Protein AF-A0A7C3R8S1-F1 (afdb_monomer)

Mean predicted aligned error: 3.37 Å

Sequence (195 aa):
MKIIVLAKHAPDPESEISVAGDGKSINQSGLVYDINDWDRYAVEEAIRIKEERGGEVVVVGVGTNCDDTLRKCLAMGADRAIKIPADTFDPYQTAEVIKEAIKNEQFDMIFAGFMSQDLNNALVGVLLAGMLDLPVATAVTELKLEDGKVVARRELEGGYLEEVELPTPCVLTIQSGINEPRYVSIMGIKRAKTK

InterPro domains:
  IPR000049 Electron transfer flavoprotein, beta-subunit, conserved site [PS01065] (152-173)
  IPR012255 Electron transfer flavoprotein, beta subunit [PTHR21294] (1-195)
  IPR014729 Rossmann-like alpha/beta/alpha sandwich fold [G3DSA:3.40.50.620] (1-195)
  IPR014730 Electron transfer flavoprotein, alpha/beta-subunit, N-terminal [PF01012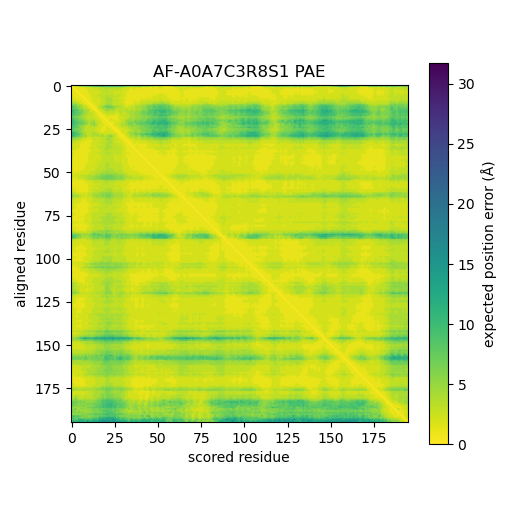] (28-193)
  IPR014730 Electron transfer flavoprotein, alpha/beta-subunit, N-terminal [SM00893] (23-195)
  IPR033948 Electron transfer flavoprotein, beta subunit, N-terminal [cd01714] (1-195)

Solvent-accessible surface area (backbone atoms only — not comparable to full-atom values): 10556 Å² total; per-residue (Å²): 95,28,36,37,29,44,42,47,59,31,68,40,88,87,42,88,83,45,73,27,96,82,75,78,48,69,44,68,81,85,60,48,72,35,58,23,69,25,19,40,40,26,48,38,50,48,42,52,50,29,73,76,70,45,62,46,33,37,37,36,25,67,27,80,79,24,62,65,34,49,41,48,46,33,12,61,59,38,69,47,74,46,81,39,79,45,92,71,89,48,48,65,63,48,21,52,55,50,52,65,73,45,68,85,59,83,56,42,34,36,32,17,23,35,42,39,92,86,73,67,69,52,42,39,52,58,49,33,18,62,76,68,75,34,54,71,48,58,34,27,40,45,78,46,84,52,96,66,31,38,42,34,31,22,62,46,80,96,79,41,74,48,79,47,77,42,55,58,51,29,27,39,16,22,26,77,74,53,63,79,60,75,80,69,44,75,67,26,51,60,56,29,74,80,106

Organism: Archaeoglobus fulgidus (NCBI:txid2234)

Nearest PDB structures (foldseek):
  1efp-assembly2_D  TM=9.608E-01  e=5.799E-21  Paracoccus denitrificans
  2a1t-assembly1_S  TM=9.469E-01  e=7.915E-21  Homo sapiens
  5ol2-assembly2_E  TM=9.059E-01  e=1.385E-20  Clostridioides difficile
  5ow0-assembly1_B  TM=9.272E-01  e=3.979E-18  Geobacter metallireducens GS-15
  7qh2-assembly1_E  TM=9.249E-01  e=3.970E-16  Acetobacterium woodii

Foldseek 3Di:
DEEEAEWEWDFDPPDDWDQDPVNPDIDPPPTDIETFPLSLVQLQVNQVCCVVPNDAYEYEYEALPCPVRQLQSQLLPHDYYHYHHDDDPDLLVVLVSVCVSCVPPDHFEYEYACAGPPNRPSPNQVNNCVVVVAAEDHQFQEWDDDVQKIFTWHADPPRDIDTDIGGTPHYYHYHPNSDDRDDRDPVSSVVSVVD

Structure (mmCIF, N/CA/C/O backbone):
data_AF-A0A7C3R8S1-F1
#
_entry.id   AF-A0A7C3R8S1-F1
#
loop_
_atom_site.group_PDB
_atom_site.id
_atom_site.type_symbol
_atom_site.label_atom_id
_atom_site.label_alt_id
_atom_site.label_comp_id
_atom_site.label_asym_id
_atom_site.label_entity_id
_atom_site.label_seq_id
_atom_site.pdbx_PDB_ins_code
_atom_site.Cartn_x
_atom_site.Cartn_y
_atom_site.Cartn_z
_atom_site.occupancy
_atom_site.B_iso_or_equiv
_atom_site.auth_seq_id
_atom_site.auth_comp_id
_atom_site.auth_asym_id
_atom_site.auth_atom_id
_atom_site.pdbx_PDB_model_num
ATOM 1 N N . MET A 1 1 ? -11.755 -5.705 11.898 1.00 93.31 1 MET A N 1
ATOM 2 C CA . MET A 1 1 ? -11.198 -4.641 11.052 1.00 93.31 1 MET A CA 1
ATOM 3 C C . MET A 1 1 ? -10.585 -5.267 9.812 1.00 93.31 1 MET A C 1
ATOM 5 O O . MET A 1 1 ? -9.886 -6.263 9.960 1.00 93.31 1 MET A O 1
ATOM 9 N N . LYS A 1 2 ? -10.853 -4.751 8.615 1.00 98.06 2 LYS A N 1
ATOM 10 C CA . LYS A 1 2 ? -10.184 -5.165 7.379 1.00 98.06 2 LYS A CA 1
ATOM 11 C C . LYS A 1 2 ? -9.417 -3.990 6.784 1.00 98.06 2 LYS A C 1
ATOM 13 O O . LYS A 1 2 ? -9.998 -2.933 6.539 1.00 98.06 2 LYS A O 1
ATOM 18 N N . ILE A 1 3 ? -8.131 -4.213 6.532 1.00 98.75 3 ILE A N 1
ATOM 19 C CA . ILE A 1 3 ? -7.223 -3.238 5.929 1.00 98.75 3 ILE A CA 1
ATOM 20 C C . ILE A 1 3 ? -6.801 -3.763 4.565 1.00 98.75 3 ILE A C 1
ATOM 22 O O . ILE A 1 3 ? -6.224 -4.847 4.458 1.00 98.75 3 ILE A O 1
ATOM 26 N N . ILE A 1 4 ? -7.095 -2.994 3.524 1.00 98.88 4 ILE A N 1
ATOM 27 C CA . ILE A 1 4 ? -6.562 -3.239 2.187 1.00 98.88 4 ILE A CA 1
ATOM 28 C C . ILE A 1 4 ? -5.241 -2.486 2.073 1.00 98.88 4 ILE A C 1
ATOM 30 O O . ILE A 1 4 ? -5.184 -1.312 2.413 1.00 98.88 4 ILE A O 1
ATOM 34 N N . VAL A 1 5 ? -4.187 -3.131 1.586 1.00 98.88 5 VAL A N 1
ATOM 35 C CA . VAL A 1 5 ? -2.882 -2.493 1.382 1.00 98.88 5 VAL A CA 1
ATOM 36 C C . VAL A 1 5 ? -2.481 -2.609 -0.079 1.00 98.88 5 VAL A C 1
ATOM 38 O O . VAL A 1 5 ? -2.425 -3.711 -0.620 1.00 98.88 5 VAL A O 1
ATOM 41 N N . LEU A 1 6 ? -2.194 -1.484 -0.723 1.00 98.75 6 LEU A N 1
ATOM 42 C CA . LEU A 1 6 ? -1.681 -1.451 -2.087 1.00 98.75 6 LEU A CA 1
ATOM 43 C C . LEU A 1 6 ? -0.171 -1.706 -2.053 1.00 98.75 6 LEU A C 1
ATOM 45 O O . LEU A 1 6 ? 0.548 -1.033 -1.318 1.00 98.75 6 LEU A O 1
ATOM 49 N N . ALA A 1 7 ? 0.299 -2.683 -2.827 1.00 98.25 7 ALA A N 1
ATOM 50 C CA . ALA A 1 7 ? 1.707 -3.061 -2.887 1.00 98.25 7 ALA A CA 1
ATOM 51 C C . ALA A 1 7 ? 2.180 -3.161 -4.339 1.00 98.25 7 ALA A C 1
ATOM 53 O O . ALA A 1 7 ? 1.765 -4.047 -5.095 1.00 98.25 7 ALA A O 1
ATOM 54 N N . LYS A 1 8 ? 3.075 -2.254 -4.728 1.00 97.69 8 LYS A N 1
ATOM 55 C CA . LYS A 1 8 ? 3.661 -2.191 -6.061 1.00 97.69 8 LYS A CA 1
ATOM 56 C C . LYS A 1 8 ? 4.939 -3.023 -6.147 1.00 97.69 8 LYS A C 1
ATOM 58 O O . LYS A 1 8 ? 5.778 -3.017 -5.248 1.00 97.69 8 LYS A O 1
ATOM 63 N N . HIS A 1 9 ? 5.082 -3.719 -7.271 1.00 96.12 9 HIS A N 1
ATOM 64 C CA . HIS A 1 9 ? 6.321 -4.363 -7.691 1.00 96.12 9 HIS A CA 1
ATOM 65 C C . HIS A 1 9 ? 7.170 -3.339 -8.449 1.00 96.12 9 HIS A C 1
ATOM 67 O O . HIS A 1 9 ? 6.795 -2.937 -9.551 1.00 96.12 9 HIS A O 1
ATOM 73 N N . ALA A 1 10 ? 8.262 -2.877 -7.845 1.00 94.12 10 ALA A N 1
ATOM 74 C CA . ALA A 1 10 ? 9.097 -1.808 -8.389 1.00 94.12 10 ALA A CA 1
ATOM 75 C C . ALA A 1 10 ? 10.582 -2.216 -8.393 1.00 94.12 10 ALA A C 1
ATOM 77 O O . ALA A 1 10 ? 10.976 -3.039 -7.562 1.00 94.12 10 ALA A O 1
ATOM 78 N N . PRO A 1 11 ? 11.404 -1.669 -9.311 1.00 92.69 11 PRO A N 1
ATOM 79 C CA . PRO A 1 11 ? 12.847 -1.883 -9.292 1.00 92.69 11 PRO A CA 1
ATOM 80 C C . PRO A 1 11 ? 13.429 -1.417 -7.963 1.00 92.69 11 PRO A C 1
ATOM 82 O O .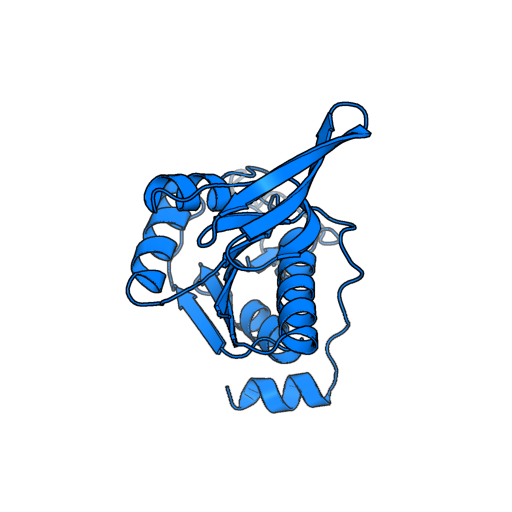 PRO A 1 11 ? 13.060 -0.344 -7.489 1.00 92.69 11 PRO A O 1
ATOM 85 N N . ASP A 1 12 ? 14.317 -2.211 -7.383 1.00 90.38 12 ASP A N 1
ATOM 86 C CA . ASP A 1 12 ? 15.057 -1.869 -6.174 1.00 90.38 12 ASP A CA 1
ATOM 87 C C . ASP A 1 12 ? 15.872 -0.581 -6.411 1.00 90.38 12 ASP A C 1
ATOM 89 O O . ASP A 1 12 ? 16.512 -0.473 -7.465 1.00 90.38 12 ASP A O 1
ATOM 93 N N . PRO A 1 13 ? 15.852 0.396 -5.485 1.00 84.88 13 PRO A N 1
ATOM 94 C CA . PRO A 1 13 ? 16.555 1.666 -5.657 1.00 84.88 13 PRO A CA 1
ATOM 95 C C . PRO A 1 13 ? 18.083 1.515 -5.743 1.00 84.88 13 PRO A C 1
ATOM 97 O O . PRO A 1 13 ? 18.745 2.416 -6.255 1.00 84.88 13 PRO A O 1
ATOM 100 N N . GLU A 1 14 ? 18.652 0.391 -5.295 1.00 86.38 14 GLU A N 1
ATOM 101 C CA . GLU A 1 14 ? 20.073 0.065 -5.463 1.00 86.38 14 GLU A CA 1
ATOM 102 C C . GLU A 1 14 ? 20.401 -0.499 -6.859 1.00 86.38 14 GLU A C 1
ATOM 104 O O . GLU A 1 14 ? 21.574 -0.670 -7.202 1.00 86.38 14 GLU A O 1
ATOM 109 N N . SER A 1 15 ? 19.392 -0.783 -7.692 1.00 87.88 15 SER A N 1
ATOM 110 C CA . SER A 1 15 ? 19.605 -1.275 -9.056 1.00 87.88 15 SER A CA 1
ATOM 111 C C . SER A 1 15 ? 20.216 -0.199 -9.957 1.00 87.88 15 SER A C 1
ATOM 113 O O . SER A 1 15 ? 19.780 0.951 -9.983 1.00 87.88 15 SER A O 1
ATOM 115 N N . GLU A 1 16 ? 21.184 -0.591 -10.788 1.00 87.50 16 GLU A N 1
ATOM 116 C CA . GLU A 1 16 ? 21.771 0.305 -11.785 1.00 87.50 16 GLU A CA 1
ATOM 117 C C . GLU A 1 16 ? 20.814 0.492 -12.975 1.00 87.50 16 GLU A C 1
ATOM 119 O O . GLU A 1 16 ? 20.709 -0.348 -13.873 1.00 87.50 16 GLU A O 1
ATOM 124 N N . ILE A 1 17 ? 20.085 1.610 -12.977 1.00 88.38 17 ILE A N 1
ATOM 125 C CA . ILE A 1 17 ? 19.133 1.948 -14.039 1.00 88.38 17 ILE A CA 1
ATOM 126 C C . ILE A 1 17 ? 19.885 2.537 -15.237 1.00 88.38 17 ILE A C 1
ATOM 128 O O . ILE A 1 17 ? 20.575 3.550 -15.130 1.00 88.38 17 ILE A O 1
ATOM 132 N N . SER A 1 18 ? 19.692 1.937 -16.412 1.00 91.25 18 SER A N 1
ATOM 133 C CA . SER A 1 18 ? 20.212 2.447 -17.685 1.00 91.25 18 SER A CA 1
ATOM 134 C C . SER A 1 18 ? 19.117 2.528 -18.746 1.00 91.25 18 SER A C 1
ATOM 136 O O . SER A 1 18 ? 18.135 1.784 -18.716 1.00 91.25 18 SER A O 1
ATOM 138 N N . VAL A 1 19 ? 19.277 3.449 -19.698 1.00 93.31 19 VAL A N 1
ATOM 139 C CA . VAL A 1 19 ? 18.381 3.559 -20.855 1.00 93.31 19 VAL A CA 1
ATOM 140 C C . VAL A 1 19 ? 18.707 2.432 -21.834 1.00 93.31 19 VAL A C 1
ATOM 142 O O . VAL A 1 19 ? 19.873 2.170 -22.132 1.00 93.31 19 VAL A O 1
ATOM 145 N N . ALA A 1 20 ? 17.680 1.753 -22.331 1.00 94.19 20 ALA A N 1
ATOM 146 C CA . ALA A 1 20 ? 17.818 0.712 -23.333 1.00 94.19 20 ALA A CA 1
ATOM 147 C C . ALA A 1 20 ? 18.310 1.279 -24.677 1.00 94.19 20 ALA A C 1
ATOM 149 O O . ALA A 1 20 ? 18.263 2.481 -24.943 1.00 94.19 20 ALA A O 1
ATOM 150 N N . GLY A 1 21 ? 18.747 0.392 -25.5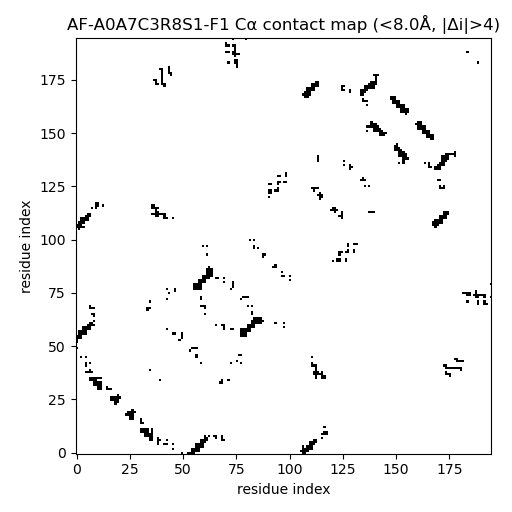75 1.00 94.50 21 GLY A N 1
ATOM 151 C CA . GLY A 1 21 ? 19.273 0.786 -26.889 1.00 94.50 21 GLY A CA 1
ATOM 152 C C . GLY A 1 21 ? 18.265 1.493 -27.807 1.00 94.50 21 GLY A C 1
ATOM 153 O O . GLY A 1 21 ? 18.671 2.101 -28.793 1.00 94.50 21 GLY A O 1
ATOM 154 N N . ASP A 1 22 ? 16.968 1.441 -27.491 1.00 95.06 22 ASP A N 1
ATOM 155 C CA . ASP A 1 22 ? 15.917 2.173 -28.208 1.00 95.06 22 ASP A CA 1
ATOM 156 C C . ASP A 1 22 ? 15.833 3.665 -27.824 1.00 95.06 22 ASP A C 1
ATOM 158 O O . ASP A 1 22 ? 15.100 4.421 -28.468 1.00 95.06 22 ASP A O 1
ATOM 162 N N . GLY A 1 23 ? 16.566 4.089 -26.785 1.00 94.25 23 GLY A N 1
ATOM 163 C CA . GLY A 1 23 ? 16.567 5.456 -26.264 1.00 94.25 23 GLY A CA 1
ATOM 164 C C . GLY A 1 23 ? 15.253 5.889 -25.605 1.00 94.25 23 GLY A C 1
ATOM 165 O O . GLY A 1 23 ? 15.054 7.085 -25.398 1.00 94.25 23 GLY A O 1
ATOM 166 N N . LYS A 1 24 ? 14.334 4.956 -25.327 1.00 92.62 24 LYS A N 1
ATOM 167 C CA . LYS A 1 24 ? 12.972 5.237 -24.839 1.00 92.62 24 LYS A CA 1
ATOM 168 C C . LYS A 1 24 ? 12.575 4.403 -23.629 1.00 92.62 24 LYS A C 1
ATOM 170 O O . LYS A 1 24 ? 11.772 4.873 -22.830 1.00 92.62 24 LYS A O 1
ATOM 175 N N . SER A 1 25 ? 13.086 3.182 -23.511 1.00 90.00 25 SER A N 1
ATOM 176 C CA . SER A 1 25 ? 12.762 2.269 -22.416 1.00 90.00 25 SER A CA 1
ATOM 177 C C . SER A 1 25 ? 13.922 2.125 -21.432 1.00 90.00 25 SER A C 1
ATOM 179 O O . SER A 1 25 ? 15.060 2.503 -21.714 1.00 90.00 25 SER A O 1
ATOM 181 N N . ILE A 1 26 ? 13.628 1.598 -20.244 1.00 90.00 26 ILE A N 1
ATOM 182 C CA . ILE A 1 26 ? 14.652 1.199 -19.277 1.00 90.00 26 ILE A CA 1
ATOM 183 C C . ILE A 1 26 ? 15.172 -0.181 -19.670 1.00 90.00 26 ILE A C 1
ATOM 185 O O . ILE A 1 26 ? 14.391 -1.078 -19.998 1.00 90.00 26 ILE A O 1
ATOM 189 N N . ASN A 1 27 ? 16.487 -0.368 -19.598 1.00 90.94 27 ASN A N 1
ATOM 190 C CA . ASN A 1 27 ? 17.093 -1.681 -19.720 1.00 90.94 27 ASN A CA 1
ATOM 191 C C . ASN A 1 27 ? 16.672 -2.562 -18.534 1.00 90.94 27 ASN A C 1
ATOM 193 O O . ASN A 1 27 ? 17.118 -2.372 -17.409 1.00 90.94 27 ASN A O 1
ATOM 197 N N . GLN A 1 28 ? 15.810 -3.536 -18.813 1.00 88.50 28 GLN A N 1
ATOM 198 C CA . GLN A 1 28 ? 15.262 -4.460 -17.818 1.00 88.50 28 GLN A CA 1
ATOM 199 C C . GLN A 1 28 ? 16.277 -5.528 -17.370 1.00 88.50 28 GLN A C 1
ATOM 201 O O . GLN A 1 28 ? 16.051 -6.233 -16.387 1.00 88.50 28 GLN A O 1
ATOM 206 N N . SER A 1 29 ? 17.382 -5.704 -18.103 1.00 87.88 29 SER A N 1
ATOM 207 C CA . SER A 1 29 ? 18.348 -6.769 -17.836 1.00 87.88 29 SER A CA 1
ATOM 208 C C . SER A 1 29 ? 19.099 -6.520 -16.531 1.00 87.88 29 SER A C 1
ATOM 210 O O . SER A 1 29 ? 19.871 -5.573 -16.430 1.00 87.88 29 SER A O 1
ATOM 212 N N . GLY A 1 30 ? 18.938 -7.429 -15.569 1.00 83.56 30 GLY A N 1
ATOM 213 C CA . GLY A 1 30 ? 19.646 -7.380 -14.288 1.00 83.56 30 GLY A CA 1
ATOM 214 C C . GLY A 1 30 ? 18.989 -6.496 -13.228 1.00 83.56 30 GLY A C 1
ATOM 215 O O . GLY A 1 30 ? 19.517 -6.428 -12.123 1.00 83.56 30 GLY A O 1
ATOM 216 N N . LEU A 1 31 ? 17.842 -5.872 -13.523 1.00 90.38 31 LEU A N 1
ATOM 217 C CA . LEU A 1 31 ? 17.072 -5.162 -12.506 1.00 90.38 31 LEU A CA 1
ATOM 218 C C . LEU A 1 31 ? 16.519 -6.151 -11.480 1.00 90.38 31 LEU A C 1
ATOM 220 O O . LEU A 1 31 ? 15.885 -7.152 -11.827 1.00 90.38 31 LEU A O 1
ATOM 224 N N . VAL A 1 32 ? 16.753 -5.848 -10.208 1.00 91.69 32 VAL A N 1
ATOM 225 C CA . VAL A 1 32 ? 16.129 -6.547 -9.088 1.00 91.69 32 VAL A CA 1
ATOM 226 C C . VAL A 1 32 ? 14.845 -5.809 -8.754 1.00 91.69 32 VAL A C 1
ATOM 228 O O . VAL A 1 32 ? 14.817 -4.584 -8.758 1.00 91.69 32 VAL A O 1
ATOM 231 N N . TYR A 1 33 ? 13.775 -6.548 -8.480 1.00 93.12 33 TYR A N 1
ATOM 232 C CA . TYR A 1 33 ? 12.491 -5.970 -8.106 1.00 93.12 33 TYR A CA 1
ATOM 233 C C . TYR A 1 33 ? 12.103 -6.381 -6.691 1.00 93.12 33 TYR A C 1
ATOM 235 O O . TYR A 1 33 ? 12.313 -7.525 -6.270 1.00 93.12 33 TYR A O 1
ATOM 243 N N . ASP A 1 34 ? 11.472 -5.457 -5.976 1.00 94.38 34 ASP A N 1
ATOM 244 C CA . ASP A 1 34 ? 10.937 -5.699 -4.645 1.00 94.38 34 ASP A CA 1
ATOM 245 C C . ASP A 1 34 ? 9.595 -4.977 -4.428 1.00 94.38 34 ASP A C 1
ATOM 247 O O . ASP A 1 34 ? 9.035 -4.344 -5.328 1.00 94.38 34 ASP A O 1
ATOM 251 N N . ILE A 1 35 ? 9.031 -5.137 -3.232 1.00 96.50 35 ILE A N 1
ATOM 252 C CA . ILE A 1 35 ? 7.990 -4.257 -2.711 1.00 96.50 35 ILE A CA 1
ATOM 253 C C . ILE A 1 35 ? 8.557 -2.836 -2.714 1.00 96.50 35 ILE A C 1
ATOM 255 O O . ILE A 1 35 ? 9.612 -2.609 -2.121 1.00 96.50 35 ILE A O 1
ATOM 259 N N . ASN A 1 36 ? 7.839 -1.908 -3.346 1.00 96.88 36 ASN A N 1
ATOM 260 C CA . ASN A 1 36 ? 8.113 -0.477 -3.250 1.00 96.88 36 ASN A CA 1
ATOM 261 C C . ASN A 1 36 ? 8.326 -0.046 -1.787 1.00 96.88 36 ASN A C 1
ATOM 263 O O . ASN A 1 36 ? 7.570 -0.460 -0.904 1.00 96.88 36 ASN A O 1
ATOM 267 N N . ASP A 1 37 ? 9.317 0.808 -1.537 1.00 95.25 37 ASP A N 1
ATOM 268 C CA . ASP A 1 37 ? 9.772 1.105 -0.176 1.00 95.25 37 ASP A CA 1
ATOM 269 C C . ASP A 1 37 ? 8.662 1.656 0.723 1.00 95.25 37 ASP A C 1
ATOM 271 O O . ASP A 1 37 ? 8.429 1.112 1.803 1.00 95.25 37 ASP A O 1
ATOM 275 N N . TRP A 1 38 ? 7.896 2.651 0.266 1.00 98.00 38 TRP A N 1
ATOM 276 C CA . TRP A 1 38 ? 6.760 3.187 1.030 1.00 98.00 38 TRP A CA 1
ATOM 277 C C . TRP A 1 38 ? 5.660 2.150 1.278 1.00 98.00 38 TRP A C 1
ATOM 279 O O . TRP A 1 38 ? 5.074 2.109 2.362 1.00 98.00 38 TRP A O 1
ATOM 289 N N . ASP A 1 39 ? 5.399 1.276 0.305 1.00 98.44 39 ASP A N 1
ATOM 290 C CA . ASP A 1 39 ? 4.388 0.226 0.452 1.00 98.44 39 ASP A CA 1
ATOM 291 C C . ASP A 1 39 ? 4.818 -0.800 1.509 1.00 98.44 39 ASP A C 1
ATOM 293 O O . ASP A 1 39 ? 3.976 -1.370 2.200 1.00 98.44 39 ASP A O 1
ATOM 297 N N . ARG A 1 40 ? 6.127 -1.007 1.704 1.00 97.31 40 ARG A N 1
ATOM 298 C CA . ARG A 1 40 ? 6.656 -1.881 2.759 1.00 97.31 40 ARG A CA 1
ATOM 299 C C . ARG A 1 40 ? 6.288 -1.372 4.158 1.00 97.31 40 ARG A C 1
ATOM 301 O O . ARG A 1 40 ? 5.878 -2.178 4.995 1.00 97.31 40 ARG A O 1
ATOM 308 N N . TYR A 1 41 ? 6.372 -0.059 4.391 1.00 98.50 41 TYR A N 1
ATOM 309 C CA . TYR A 1 41 ? 5.908 0.573 5.636 1.00 98.50 41 TYR A CA 1
ATOM 310 C C . TYR A 1 41 ? 4.394 0.430 5.805 1.00 98.50 41 TYR A C 1
ATOM 312 O O . TYR A 1 41 ? 3.930 0.108 6.900 1.00 98.50 41 TYR A O 1
ATOM 320 N N . ALA A 1 42 ? 3.625 0.597 4.724 1.00 98.75 42 ALA A N 1
ATOM 321 C CA . ALA A 1 42 ? 2.175 0.416 4.740 1.00 98.75 42 ALA A CA 1
ATOM 322 C C . ALA A 1 42 ? 1.763 -1.022 5.100 1.00 98.75 42 ALA A C 1
ATOM 324 O O . ALA A 1 42 ? 0.860 -1.230 5.913 1.00 98.75 42 ALA A O 1
ATOM 325 N N . VAL A 1 43 ? 2.442 -2.021 4.527 1.00 98.69 43 VAL A N 1
ATOM 326 C CA . VAL A 1 43 ? 2.210 -3.441 4.826 1.00 98.69 43 VAL A CA 1
ATOM 327 C C . VAL A 1 43 ? 2.544 -3.749 6.282 1.00 98.69 43 VAL A C 1
ATOM 329 O O . VAL A 1 43 ? 1.735 -4.386 6.956 1.00 98.69 43 VAL A O 1
ATOM 332 N N . GLU A 1 44 ? 3.698 -3.294 6.781 1.00 98.56 44 GLU A N 1
ATOM 333 C CA . GLU A 1 44 ? 4.069 -3.478 8.189 1.00 98.56 44 GLU A CA 1
ATOM 334 C C . GLU A 1 44 ? 3.018 -2.874 9.118 1.00 98.56 44 GLU A C 1
ATOM 336 O O . GLU A 1 44 ? 2.572 -3.530 10.056 1.00 98.56 44 GLU A O 1
ATOM 341 N N . GLU A 1 45 ? 2.582 -1.650 8.841 1.00 98.69 45 GLU A N 1
ATOM 342 C CA . GLU A 1 45 ? 1.670 -0.937 9.723 1.00 98.69 45 GLU A CA 1
ATOM 343 C C . GLU A 1 45 ? 0.307 -1.620 9.813 1.00 98.69 45 GLU A C 1
ATOM 345 O O . GLU A 1 45 ? -0.227 -1.830 10.902 1.00 98.69 45 GLU A O 1
ATOM 350 N N . ALA A 1 46 ? -0.219 -2.070 8.673 1.00 98.75 46 ALA A N 1
ATOM 351 C CA . ALA A 1 46 ? -1.441 -2.860 8.635 1.00 98.75 46 ALA A CA 1
ATOM 352 C C . ALA A 1 46 ? -1.303 -4.170 9.433 1.00 98.75 46 ALA A C 1
ATOM 354 O O . ALA A 1 46 ? -2.231 -4.572 10.140 1.00 98.75 46 ALA A O 1
ATOM 355 N N . ILE A 1 47 ? -0.143 -4.834 9.355 1.00 98.50 47 ILE A N 1
ATOM 356 C CA . ILE A 1 47 ? 0.134 -6.059 10.118 1.00 98.50 47 ILE A CA 1
ATOM 357 C C . ILE A 1 47 ? 0.207 -5.763 11.619 1.00 98.50 47 ILE A C 1
ATOM 359 O O . ILE A 1 47 ? -0.399 -6.505 12.389 1.00 98.50 47 ILE A O 1
ATOM 363 N N . ARG A 1 48 ? 0.878 -4.686 12.043 1.00 98.19 48 ARG A N 1
ATOM 364 C CA . ARG A 1 48 ? 0.960 -4.280 13.458 1.00 98.19 48 ARG A CA 1
ATOM 365 C C . ARG A 1 48 ? -0.418 -3.986 14.036 1.00 98.19 48 ARG A C 1
ATOM 367 O O . ARG A 1 48 ? -0.756 -4.508 15.096 1.00 98.19 48 ARG A O 1
ATOM 374 N N . ILE A 1 49 ? -1.249 -3.241 13.304 1.00 97.81 49 ILE A N 1
ATOM 375 C CA . ILE A 1 49 ? -2.642 -2.982 13.691 1.00 97.81 49 ILE A CA 1
ATOM 376 C C . ILE A 1 49 ? -3.406 -4.297 13.854 1.00 97.81 49 ILE A C 1
ATOM 378 O O . ILE A 1 49 ? -4.110 -4.487 14.847 1.00 97.81 49 ILE A O 1
ATOM 382 N N . LYS A 1 50 ? -3.261 -5.222 12.900 1.00 97.81 50 LYS A N 1
ATOM 383 C CA . LYS A 1 50 ? -3.899 -6.538 12.982 1.00 97.81 50 LYS A CA 1
ATOM 384 C C . LYS A 1 50 ? -3.410 -7.341 14.188 1.00 97.81 50 LYS A C 1
ATOM 386 O O . LYS A 1 50 ? -4.206 -8.023 14.823 1.00 97.81 50 LYS A O 1
ATOM 391 N N . GLU A 1 51 ? -2.121 -7.304 14.501 1.00 97.19 51 GLU A N 1
ATOM 392 C CA . GLU A 1 51 ? -1.557 -8.004 15.660 1.00 97.19 51 GLU A CA 1
ATOM 393 C C . GLU A 1 51 ? -2.078 -7.429 16.983 1.00 97.19 51 GLU A C 1
ATOM 395 O O . GLU A 1 51 ? -2.358 -8.190 17.907 1.00 97.19 51 GLU A O 1
ATOM 400 N N . GLU A 1 52 ? -2.270 -6.111 17.060 1.00 96.94 52 GLU A N 1
ATOM 401 C CA . GLU A 1 52 ? -2.793 -5.432 18.248 1.00 96.94 52 GLU A CA 1
ATOM 402 C C . GLU A 1 52 ? -4.311 -5.606 18.412 1.00 96.94 52 GLU A C 1
ATOM 404 O O . GLU A 1 52 ? -4.800 -5.829 19.520 1.00 96.94 52 GLU A O 1
ATOM 409 N N . ARG A 1 53 ? -5.076 -5.497 17.319 1.00 95.62 53 ARG A N 1
ATOM 410 C CA . ARG A 1 53 ? -6.545 -5.346 17.360 1.00 95.62 53 ARG A CA 1
ATOM 411 C C . ARG A 1 53 ? -7.321 -6.463 16.668 1.00 95.62 53 ARG A C 1
ATOM 413 O O . ARG A 1 53 ? -8.553 -6.456 16.669 1.00 95.62 53 ARG A O 1
ATOM 420 N N . GLY A 1 54 ? -6.623 -7.434 16.090 1.00 95.88 54 GLY A N 1
ATOM 421 C CA . GLY A 1 54 ? -7.207 -8.456 15.229 1.00 95.88 54 GLY A CA 1
ATOM 422 C C . GLY A 1 54 ? -7.663 -7.896 13.879 1.00 95.88 54 GLY A C 1
ATOM 423 O O . GLY A 1 54 ? -7.514 -6.714 13.574 1.00 95.88 54 GLY A O 1
ATOM 424 N N . GLY A 1 55 ? -8.259 -8.760 13.058 1.00 96.94 55 GLY A N 1
ATOM 425 C CA . GLY A 1 55 ? -8.755 -8.388 11.735 1.00 96.94 55 GLY A CA 1
ATOM 426 C C . GLY A 1 55 ? -8.099 -9.149 10.590 1.00 96.94 55 GLY A C 1
ATOM 427 O O . GLY A 1 55 ? -7.544 -10.227 10.789 1.00 96.94 55 GLY A O 1
ATOM 428 N N . GLU A 1 56 ? -8.197 -8.579 9.392 1.00 98.50 56 GLU A N 1
ATOM 429 C CA . GLU A 1 56 ? -7.667 -9.137 8.146 1.00 98.50 56 GLU A CA 1
ATOM 430 C C . GLU A 1 56 ? -6.882 -8.061 7.386 1.00 98.50 56 GLU A C 1
ATOM 432 O O . GLU A 1 56 ? -7.368 -6.946 7.193 1.00 98.50 56 GLU A O 1
ATOM 437 N N . VAL A 1 57 ? -5.683 -8.411 6.923 1.00 98.81 57 VAL A N 1
ATOM 438 C CA . VAL A 1 57 ? -4.885 -7.598 5.999 1.00 98.81 57 VAL A CA 1
ATOM 439 C C . VAL A 1 57 ? -4.923 -8.234 4.613 1.00 98.81 57 VAL A C 1
ATOM 441 O O . VAL A 1 57 ? -4.444 -9.356 4.423 1.00 98.81 57 VAL A O 1
ATOM 444 N N . VAL A 1 58 ? -5.463 -7.505 3.638 1.00 98.81 58 VAL A N 1
ATOM 445 C CA . VAL A 1 58 ? -5.549 -7.930 2.237 1.00 98.81 58 VAL A CA 1
ATOM 446 C C . VAL A 1 58 ? -4.608 -7.078 1.399 1.00 98.81 58 VAL A C 1
ATOM 448 O O . VAL A 1 58 ? -4.786 -5.870 1.304 1.00 98.81 58 VAL A O 1
ATOM 451 N N . VAL A 1 59 ? -3.614 -7.695 0.770 1.00 98.81 59 VAL A N 1
ATOM 452 C CA . VAL A 1 59 ? -2.651 -6.983 -0.083 1.00 98.81 59 VAL A CA 1
ATOM 453 C C . VAL A 1 59 ? -3.081 -7.035 -1.543 1.00 98.81 59 VAL A C 1
ATOM 455 O O . VAL A 1 59 ? -3.462 -8.091 -2.041 1.00 98.81 59 VAL A O 1
ATOM 458 N N . VAL A 1 60 ? -3.029 -5.906 -2.241 1.00 98.81 60 VAL A N 1
ATOM 459 C CA . VAL A 1 60 ? -3.463 -5.767 -3.635 1.00 98.81 60 VAL A CA 1
ATOM 460 C C . VAL A 1 60 ? -2.280 -5.324 -4.480 1.00 98.81 60 VAL A C 1
ATOM 462 O O . VAL A 1 60 ? -1.660 -4.302 -4.196 1.00 98.81 60 VAL A O 1
ATOM 465 N N . GLY A 1 61 ? -1.979 -6.085 -5.528 1.00 98.31 61 GLY A N 1
ATOM 466 C CA . GLY A 1 61 ? -0.903 -5.788 -6.468 1.00 98.31 61 GLY A CA 1
ATOM 467 C C . GLY A 1 61 ? -1.438 -5.686 -7.887 1.00 98.31 61 GLY A C 1
ATOM 468 O O . GLY A 1 61 ? -2.147 -6.582 -8.348 1.00 98.31 61 GLY A O 1
ATOM 469 N N . VAL A 1 62 ? -1.072 -4.613 -8.587 1.00 98.06 62 VAL A N 1
ATOM 470 C CA . VAL A 1 62 ? -1.376 -4.410 -10.011 1.00 98.06 62 VAL A CA 1
ATOM 471 C C . VAL A 1 62 ? -0.129 -4.738 -10.823 1.00 98.06 62 VAL A C 1
ATOM 473 O O . VAL A 1 62 ? 0.951 -4.230 -10.531 1.00 98.06 62 VAL A O 1
ATOM 476 N N . GLY A 1 63 ? -0.267 -5.625 -11.803 1.00 95.50 63 GLY A N 1
ATOM 477 C CA . GLY A 1 63 ? 0.829 -6.049 -12.668 1.00 95.50 63 GLY A CA 1
ATOM 478 C C . GLY A 1 63 ? 0.793 -7.540 -12.980 1.00 95.50 63 GLY A C 1
ATOM 479 O O . GLY A 1 63 ? 0.334 -8.367 -12.188 1.00 95.50 63 GLY A O 1
ATOM 480 N N . THR A 1 64 ? 1.333 -7.921 -14.135 1.00 93.62 64 THR A N 1
ATOM 481 C CA . THR A 1 64 ? 1.489 -9.339 -14.495 1.00 93.62 64 THR A CA 1
ATOM 482 C C . THR A 1 64 ? 2.601 -10.027 -13.705 1.00 93.62 64 THR A C 1
ATOM 484 O O . THR A 1 64 ? 2.523 -11.239 -13.515 1.00 93.62 64 THR A O 1
ATOM 487 N N . ASN A 1 65 ? 3.578 -9.261 -13.203 1.00 92.25 65 ASN A N 1
ATOM 488 C CA . ASN A 1 65 ? 4.818 -9.763 -12.598 1.00 92.25 65 ASN A CA 1
ATOM 489 C C . ASN A 1 65 ? 4.909 -9.498 -11.082 1.00 92.25 65 ASN A C 1
ATOM 491 O O . ASN A 1 65 ? 5.984 -9.568 -10.503 1.00 92.25 65 ASN A O 1
ATOM 495 N N . CYS A 1 66 ? 3.796 -9.177 -10.414 1.00 95.88 66 CYS A N 1
ATOM 496 C CA . CYS A 1 66 ? 3.803 -8.795 -8.997 1.00 95.88 66 CYS A CA 1
ATOM 497 C C . CYS A 1 66 ? 3.705 -9.978 -8.011 1.00 95.88 66 CYS A C 1
ATOM 499 O O . CYS A 1 66 ? 3.583 -9.754 -6.806 1.00 95.88 66 CYS A O 1
ATOM 501 N N . ASP A 1 67 ? 3.758 -11.232 -8.477 1.00 96.06 67 ASP A N 1
ATOM 502 C CA . ASP A 1 67 ? 3.576 -12.418 -7.626 1.00 96.06 67 ASP A CA 1
ATOM 503 C C . ASP A 1 67 ? 4.600 -12.492 -6.491 1.00 96.06 67 ASP A C 1
ATOM 505 O O . ASP A 1 67 ? 4.237 -12.816 -5.361 1.00 96.06 67 ASP A O 1
ATOM 509 N N . ASP A 1 68 ? 5.864 -12.167 -6.765 1.00 95.12 68 ASP A N 1
ATOM 510 C CA . ASP A 1 68 ? 6.924 -12.221 -5.755 1.00 95.12 68 ASP A CA 1
ATOM 511 C C . ASP A 1 68 ? 6.732 -11.151 -4.675 1.00 95.12 68 ASP A C 1
ATOM 513 O O . ASP A 1 68 ? 6.857 -11.452 -3.487 1.00 95.12 68 ASP A O 1
ATOM 517 N N . THR A 1 69 ? 6.330 -9.937 -5.064 1.00 96.94 69 THR A N 1
ATOM 518 C CA . THR A 1 69 ? 5.932 -8.862 -4.138 1.00 96.94 69 THR A CA 1
ATOM 519 C C . THR A 1 69 ? 4.769 -9.318 -3.259 1.00 96.94 69 THR A C 1
ATOM 521 O O . THR A 1 69 ? 4.865 -9.264 -2.034 1.00 96.94 69 THR A O 1
ATOM 524 N N . LEU A 1 70 ? 3.701 -9.859 -3.853 1.00 98.00 70 LEU A N 1
ATOM 525 C CA . LEU A 1 70 ? 2.539 -10.343 -3.103 1.00 98.00 70 LEU A CA 1
ATOM 526 C C . LEU A 1 70 ? 2.904 -11.487 -2.147 1.00 98.00 70 LEU A C 1
ATOM 528 O O . LEU A 1 70 ? 2.487 -11.484 -0.987 1.00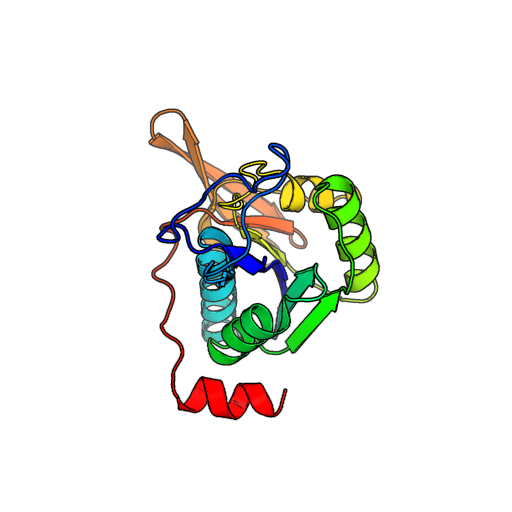 98.00 70 LEU A O 1
ATOM 532 N N . ARG A 1 71 ? 3.733 -12.442 -2.587 1.00 97.00 71 ARG A N 1
ATOM 533 C CA . ARG A 1 71 ? 4.235 -13.534 -1.739 1.00 97.00 71 ARG A CA 1
ATOM 534 C C . ARG A 1 71 ? 5.080 -13.018 -0.580 1.00 97.00 71 ARG A C 1
ATOM 536 O O . ARG A 1 71 ? 4.944 -13.546 0.524 1.00 97.00 71 ARG A O 1
ATOM 543 N N . LYS A 1 72 ? 5.928 -12.006 -0.796 1.00 97.06 72 LYS A N 1
ATOM 544 C CA . LYS A 1 72 ? 6.692 -11.364 0.284 1.00 97.06 72 LYS A CA 1
ATOM 545 C C . LYS A 1 72 ? 5.752 -10.717 1.299 1.00 97.06 72 LYS A C 1
ATOM 547 O O . LYS A 1 72 ? 5.892 -11.008 2.482 1.00 97.06 72 LYS A O 1
ATOM 552 N N . CYS A 1 73 ? 4.736 -9.969 0.869 1.00 98.19 73 CYS A N 1
ATOM 553 C CA . CYS A 1 73 ? 3.755 -9.380 1.787 1.00 98.19 73 CYS A CA 1
ATOM 554 C C . CYS A 1 73 ? 2.983 -10.445 2.598 1.00 98.19 73 CYS A C 1
ATOM 556 O O . CYS A 1 73 ? 2.815 -10.317 3.814 1.00 98.19 73 CYS A O 1
ATOM 558 N N . LEU A 1 74 ? 2.565 -11.546 1.960 1.00 98.19 74 LEU A N 1
ATOM 559 C CA . LEU A 1 74 ? 1.962 -12.697 2.651 1.00 98.19 74 LEU A CA 1
ATOM 560 C C . LEU A 1 74 ? 2.921 -13.318 3.676 1.00 98.19 74 LEU A C 1
ATOM 562 O O . LEU A 1 74 ? 2.505 -13.723 4.761 1.00 98.19 74 LEU A O 1
ATOM 566 N N . ALA A 1 75 ? 4.208 -13.385 3.343 1.00 97.25 75 ALA A N 1
ATOM 567 C CA . ALA A 1 75 ? 5.237 -13.930 4.216 1.00 97.25 75 ALA A CA 1
ATOM 568 C C . ALA A 1 75 ? 5.616 -12.983 5.371 1.00 97.25 75 ALA A C 1
ATOM 570 O O . ALA A 1 75 ? 6.025 -13.473 6.426 1.00 97.25 75 ALA A O 1
ATOM 571 N N . MET A 1 76 ? 5.456 -11.664 5.203 1.00 97.38 76 MET A N 1
ATOM 572 C CA . MET A 1 76 ? 5.561 -10.673 6.285 1.00 97.38 76 MET A CA 1
ATOM 573 C C . MET A 1 76 ? 4.432 -10.851 7.303 1.00 97.38 76 MET A C 1
ATOM 575 O O . MET A 1 76 ? 4.660 -10.742 8.505 1.00 97.38 76 MET A O 1
ATOM 579 N N . GLY A 1 77 ? 3.225 -11.178 6.837 1.00 96.88 77 GLY A N 1
ATOM 580 C CA . GLY A 1 77 ? 2.084 -11.408 7.720 1.00 96.88 77 GLY A CA 1
ATOM 581 C C . GLY A 1 77 ? 0.728 -11.026 7.146 1.00 96.88 77 GLY A C 1
ATOM 582 O O . GLY A 1 77 ? -0.253 -11.122 7.881 1.00 96.88 77 GLY A O 1
ATOM 583 N N . ALA A 1 78 ? 0.625 -10.617 5.878 1.00 98.19 78 ALA A N 1
ATOM 584 C CA . ALA A 1 78 ? -0.677 -10.393 5.255 1.00 98.19 78 ALA A CA 1
ATOM 585 C C . ALA A 1 78 ? -1.520 -11.685 5.220 1.00 98.19 78 ALA A C 1
ATOM 587 O O . ALA A 1 78 ? -1.011 -12.817 5.191 1.00 98.19 78 ALA A O 1
ATOM 588 N N . ASP A 1 79 ? -2.840 -11.526 5.252 1.00 98.19 79 ASP A N 1
ATOM 589 C CA . ASP A 1 79 ? -3.763 -12.652 5.344 1.00 98.19 79 ASP A CA 1
ATOM 590 C C . ASP A 1 79 ? -4.097 -13.233 3.981 1.00 98.19 79 ASP A C 1
ATOM 592 O O . ASP A 1 79 ? -4.061 -14.458 3.839 1.00 98.19 79 ASP A O 1
ATOM 596 N N . ARG A 1 80 ? -4.340 -12.359 3.002 1.00 97.94 80 ARG A N 1
ATOM 597 C CA . ARG A 1 80 ? -4.734 -12.699 1.634 1.00 97.94 80 ARG A CA 1
ATOM 598 C C . ARG A 1 80 ? -4.139 -11.710 0.637 1.00 97.94 80 ARG A C 1
ATOM 600 O O . ARG A 1 80 ? -3.893 -10.559 0.983 1.00 97.94 80 ARG A O 1
ATOM 607 N N . ALA A 1 81 ? -3.935 -12.159 -0.598 1.00 98.31 81 ALA A N 1
ATOM 608 C CA . ALA A 1 81 ? -3.485 -11.324 -1.703 1.00 98.31 81 ALA A CA 1
ATOM 609 C C . ALA A 1 81 ? -4.519 -11.288 -2.837 1.00 98.31 81 ALA A C 1
ATOM 611 O O . ALA A 1 81 ? -5.184 -12.287 -3.111 1.00 98.31 81 ALA A O 1
ATOM 612 N N . ILE A 1 82 ? -4.621 -10.148 -3.516 1.00 98.38 82 ILE A N 1
ATOM 613 C CA . ILE A 1 82 ? -5.378 -9.960 -4.753 1.00 98.38 82 ILE A CA 1
ATOM 614 C C . ILE A 1 82 ? -4.390 -9.494 -5.823 1.00 98.38 82 ILE A C 1
ATOM 616 O O . ILE A 1 82 ? -3.797 -8.421 -5.715 1.00 98.38 82 ILE A O 1
ATOM 620 N N . LYS A 1 83 ? -4.219 -10.307 -6.866 1.00 98.12 83 LYS A N 1
ATOM 621 C CA . LYS A 1 83 ? -3.450 -9.940 -8.056 1.00 98.12 83 LYS A CA 1
ATOM 622 C C . LYS A 1 83 ? -4.393 -9.402 -9.122 1.00 98.12 83 LYS A C 1
ATOM 624 O O . LYS A 1 83 ? -5.335 -10.088 -9.512 1.00 98.12 83 LYS A O 1
ATOM 629 N N . ILE A 1 84 ? -4.094 -8.214 -9.629 1.00 98.31 84 ILE A N 1
ATOM 630 C CA . ILE A 1 84 ? -4.789 -7.594 -10.754 1.00 98.31 84 ILE A CA 1
ATOM 631 C C . ILE A 1 84 ? -3.827 -7.631 -11.950 1.00 98.31 84 ILE A C 1
ATOM 633 O O . ILE A 1 84 ? -2.887 -6.835 -11.995 1.00 98.31 84 ILE A O 1
ATOM 637 N N . PRO A 1 85 ? -4.004 -8.558 -12.910 1.00 95.94 85 PRO A N 1
ATOM 638 C CA . PRO A 1 85 ? -3.098 -8.722 -14.046 1.00 95.94 85 PRO A CA 1
ATOM 639 C C . PRO A 1 85 ? -3.363 -7.656 -15.125 1.00 95.94 85 PRO A C 1
ATOM 641 O O . PRO A 1 85 ? -3.789 -7.976 -16.232 1.00 95.94 85 PRO A O 1
ATOM 644 N N . ALA A 1 86 ? -3.142 -6.387 -14.786 1.00 94.62 86 ALA A N 1
ATOM 645 C CA . ALA A 1 86 ? -3.212 -5.251 -15.699 1.00 94.62 86 ALA A CA 1
ATOM 646 C C . ALA A 1 86 ? -1.807 -4.681 -15.932 1.00 94.62 86 ALA A C 1
ATOM 648 O O . ALA A 1 86 ? -0.982 -4.681 -15.021 1.00 94.62 86 ALA A O 1
ATOM 649 N N . ASP A 1 87 ? -1.552 -4.198 -17.145 1.00 88.50 87 ASP A N 1
ATOM 650 C CA . ASP A 1 87 ? -0.294 -3.560 -17.534 1.00 88.50 87 ASP A CA 1
ATOM 651 C C . ASP A 1 87 ? -0.563 -2.076 -17.797 1.00 88.50 87 ASP A C 1
ATOM 653 O O . ASP A 1 87 ? -1.001 -1.680 -18.878 1.00 88.50 87 ASP A O 1
ATOM 657 N N . THR A 1 88 ? -0.427 -1.265 -16.750 1.00 90.69 88 THR A N 1
ATOM 658 C CA . THR A 1 88 ? -0.612 0.183 -16.828 1.00 90.69 88 THR A CA 1
ATOM 659 C C . THR A 1 88 ? 0.363 0.889 -15.898 1.00 90.69 88 THR A C 1
ATOM 661 O O . THR A 1 88 ? 0.597 0.466 -14.766 1.00 90.69 88 THR A O 1
ATOM 664 N N . PHE A 1 89 ? 0.927 1.985 -16.398 1.00 85.12 89 PHE A N 1
ATOM 665 C CA . PHE A 1 89 ? 1.744 2.920 -15.625 1.00 85.12 89 PHE A CA 1
ATOM 666 C C . PHE A 1 89 ? 0.972 4.202 -15.296 1.00 85.12 89 PHE A C 1
ATOM 668 O O . PHE A 1 89 ? 1.486 5.075 -14.597 1.00 85.12 89 PHE A O 1
ATOM 675 N N . ASP A 1 90 ? -0.260 4.323 -15.796 1.00 95.56 90 ASP A N 1
ATOM 676 C CA . ASP A 1 90 ? -1.107 5.475 -15.547 1.00 95.56 90 ASP A CA 1
ATOM 677 C C . ASP A 1 90 ? -1.781 5.341 -14.166 1.00 95.56 90 ASP A C 1
ATOM 679 O O . ASP A 1 90 ? -2.437 4.329 -13.883 1.00 95.56 90 ASP A O 1
ATOM 683 N N . PRO A 1 91 ? -1.625 6.330 -13.269 1.00 96.94 91 PRO A N 1
ATOM 684 C CA . PRO A 1 91 ? -2.140 6.227 -11.909 1.00 96.94 91 PRO A CA 1
ATOM 685 C C . PRO A 1 91 ? -3.671 6.264 -11.838 1.00 96.94 91 PRO A C 1
ATOM 687 O O . PRO A 1 91 ? -4.234 5.690 -10.906 1.00 96.94 91 PRO A O 1
ATOM 690 N N . TYR A 1 92 ? -4.351 6.890 -12.805 1.00 98.12 92 TYR A N 1
ATOM 691 C CA . TYR A 1 92 ? -5.812 6.905 -12.870 1.00 98.12 92 TYR A CA 1
ATOM 692 C C . TYR A 1 92 ? -6.340 5.526 -13.260 1.00 98.12 92 TYR A C 1
ATOM 694 O O . TYR A 1 92 ? -7.129 4.950 -12.516 1.00 98.12 92 TYR A O 1
ATOM 702 N N . GLN A 1 93 ? -5.822 4.942 -14.342 1.00 98.19 93 GLN A N 1
ATOM 703 C CA . GLN A 1 93 ? -6.181 3.579 -14.749 1.00 98.19 93 GLN A CA 1
ATOM 704 C C . GLN A 1 93 ? -5.863 2.557 -13.652 1.00 98.19 93 GLN A C 1
ATOM 706 O O . GLN A 1 93 ? -6.655 1.652 -13.396 1.00 98.19 93 GLN A O 1
ATOM 711 N N . THR A 1 94 ? -4.725 2.722 -12.969 1.00 98.00 94 THR A N 1
ATOM 712 C CA . THR A 1 94 ? -4.343 1.888 -11.820 1.00 98.00 94 THR A CA 1
ATOM 713 C C . THR A 1 94 ? -5.388 1.973 -10.702 1.00 98.00 94 THR A C 1
ATOM 715 O O . THR A 1 94 ? -5.835 0.944 -10.197 1.00 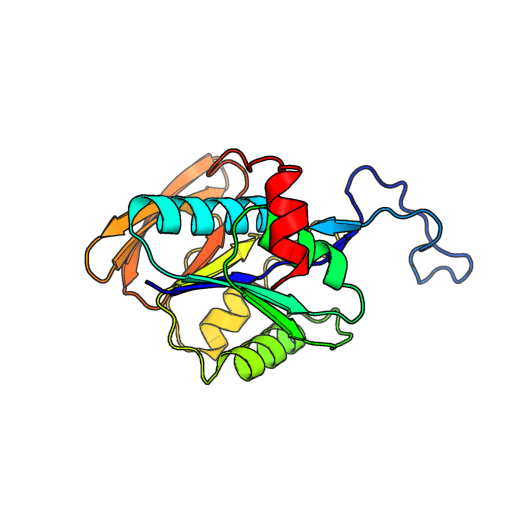98.00 94 THR A O 1
ATOM 718 N N . ALA A 1 95 ? -5.819 3.182 -10.328 1.00 98.56 95 ALA A N 1
ATOM 719 C CA . ALA A 1 95 ? -6.852 3.374 -9.313 1.00 98.56 95 ALA A CA 1
ATOM 720 C C . ALA A 1 95 ? -8.212 2.791 -9.745 1.00 98.56 95 ALA A C 1
ATOM 722 O O . ALA A 1 95 ? -8.886 2.159 -8.930 1.00 98.56 95 ALA A O 1
ATOM 723 N N . GLU A 1 96 ? -8.593 2.922 -11.021 1.00 98.50 96 GLU A N 1
ATOM 724 C CA . GLU A 1 96 ? -9.837 2.347 -11.552 1.00 98.50 96 GLU A CA 1
ATOM 725 C C . GLU A 1 96 ? -9.867 0.820 -11.437 1.00 98.50 96 GLU A C 1
ATOM 727 O O . GLU A 1 96 ? -10.841 0.254 -10.931 1.00 98.50 96 GLU A O 1
ATOM 732 N N . VAL A 1 97 ? -8.796 0.137 -11.863 1.00 98.50 97 VAL A N 1
ATOM 733 C CA . VAL A 1 97 ? -8.753 -1.332 -11.794 1.00 98.50 97 VAL A CA 1
ATOM 734 C C . VAL A 1 97 ? -8.702 -1.833 -10.352 1.00 98.50 97 VAL A C 1
ATOM 736 O O . VAL A 1 97 ? -9.292 -2.870 -10.049 1.00 98.50 97 VAL A O 1
ATOM 739 N N . ILE A 1 98 ? -8.060 -1.089 -9.442 1.00 98.62 98 ILE A N 1
ATOM 740 C CA . ILE A 1 98 ? -8.070 -1.401 -8.007 1.00 98.62 98 ILE A CA 1
ATOM 741 C C . ILE A 1 98 ? -9.482 -1.264 -7.446 1.00 98.62 98 ILE A C 1
ATOM 743 O O . ILE A 1 98 ? -9.961 -2.201 -6.809 1.00 98.62 98 ILE A O 1
ATOM 747 N N . LYS A 1 99 ? -10.167 -0.143 -7.713 1.00 98.62 99 LYS A N 1
ATOM 748 C CA . LYS A 1 99 ? -11.557 0.081 -7.290 1.00 98.62 99 LYS A CA 1
ATOM 749 C C . LYS A 1 99 ? -12.460 -1.071 -7.724 1.00 98.62 99 LYS A C 1
ATOM 751 O O . LYS A 1 99 ? -13.217 -1.593 -6.909 1.00 98.62 99 LYS A O 1
ATOM 756 N N . GLU A 1 100 ? -12.369 -1.475 -8.987 1.00 98.50 100 GLU A N 1
ATOM 757 C CA . GLU A 1 100 ? -13.173 -2.571 -9.527 1.00 98.50 100 GLU A CA 1
ATOM 758 C C . GLU A 1 100 ? -12.863 -3.908 -8.835 1.00 98.50 100 GLU A C 1
ATOM 760 O O . GLU A 1 100 ? -13.779 -4.660 -8.501 1.00 98.50 100 GLU A O 1
ATOM 765 N N . ALA A 1 101 ? -11.588 -4.191 -8.554 1.00 98.31 101 ALA A N 1
ATOM 766 C CA . ALA A 1 101 ? -11.174 -5.423 -7.887 1.00 98.31 101 ALA A CA 1
ATOM 767 C C . ALA A 1 101 ? -11.642 -5.511 -6.425 1.00 98.31 101 ALA A C 1
ATOM 769 O O . ALA A 1 101 ? -11.957 -6.603 -5.950 1.00 98.31 101 ALA A O 1
ATOM 770 N N . ILE A 1 102 ? -11.711 -4.380 -5.714 1.00 98.44 102 ILE A N 1
ATOM 771 C CA . ILE A 1 102 ? -12.091 -4.335 -4.293 1.00 98.44 102 ILE A CA 1
ATOM 772 C C . ILE A 1 102 ? -13.564 -3.974 -4.065 1.00 98.44 102 ILE A C 1
ATOM 774 O O . ILE A 1 102 ? -13.995 -3.894 -2.921 1.00 98.44 102 ILE A O 1
ATOM 778 N N . LYS A 1 103 ? -14.371 -3.782 -5.116 1.00 97.38 103 LYS A N 1
ATOM 779 C CA . LYS A 1 103 ? -15.759 -3.284 -5.007 1.00 97.38 103 LYS A CA 1
ATOM 780 C C . LYS A 1 103 ? -16.687 -4.117 -4.114 1.00 97.38 103 LYS A C 1
ATOM 782 O O . LYS A 1 103 ? -17.673 -3.601 -3.602 1.00 97.38 103 LYS A O 1
ATOM 787 N N . ASN A 1 104 ? -16.395 -5.410 -3.969 1.00 96.44 104 ASN A N 1
ATOM 788 C CA . ASN A 1 104 ? -17.164 -6.343 -3.142 1.00 96.44 104 ASN A CA 1
ATOM 789 C C . ASN A 1 104 ? -16.505 -6.594 -1.773 1.00 96.44 104 ASN A C 1
ATOM 791 O O . ASN A 1 104 ? -17.028 -7.367 -0.970 1.00 96.44 104 ASN A O 1
ATOM 795 N N . GLU A 1 105 ? -15.347 -5.988 -1.510 1.00 97.56 105 GLU A N 1
ATOM 796 C CA . GLU A 1 105 ? -14.681 -6.065 -0.218 1.00 97.56 105 GLU A CA 1
ATOM 797 C C . GLU A 1 105 ? -15.323 -5.069 0.746 1.00 97.56 105 GLU A C 1
ATOM 799 O O . GLU A 1 105 ? -15.434 -3.881 0.465 1.00 97.56 105 GLU A O 1
ATOM 804 N N . GLN A 1 106 ? -15.706 -5.547 1.926 1.00 96.38 106 GLN A N 1
ATOM 805 C CA . GLN A 1 106 ? -16.003 -4.673 3.059 1.00 96.38 106 GLN A CA 1
ATOM 806 C C . GLN A 1 106 ? -14.698 -4.380 3.793 1.00 96.38 106 GLN A C 1
ATOM 808 O O . GLN A 1 106 ? -14.126 -5.304 4.379 1.00 96.38 106 GLN A O 1
ATOM 813 N N . PHE A 1 107 ? -14.222 -3.139 3.722 1.00 97.94 107 PHE A N 1
ATOM 814 C CA . PHE A 1 107 ? -12.980 -2.679 4.341 1.00 97.94 107 PHE A CA 1
ATOM 815 C C . PHE A 1 107 ? -13.220 -1.457 5.228 1.00 97.94 107 PHE A C 1
ATOM 817 O O . PHE A 1 107 ? -14.140 -0.678 4.993 1.00 97.94 107 PHE A O 1
ATOM 824 N N . ASP A 1 108 ? -12.363 -1.298 6.233 1.00 98.12 108 ASP A N 1
ATOM 825 C CA . ASP A 1 108 ? -12.369 -0.150 7.141 1.00 98.12 108 ASP A CA 1
ATOM 826 C C . ASP A 1 108 ? -11.303 0.874 6.744 1.00 98.12 108 ASP A C 1
ATOM 828 O O . ASP A 1 108 ? -11.444 2.060 7.015 1.00 98.12 108 ASP A O 1
ATOM 832 N N . MET A 1 109 ? -10.213 0.435 6.114 1.00 98.44 109 MET A N 1
ATOM 833 C CA . MET A 1 109 ? -9.122 1.313 5.696 1.00 98.44 109 MET A CA 1
ATOM 834 C C . MET A 1 109 ? -8.442 0.785 4.436 1.00 98.44 109 MET A C 1
ATOM 836 O O . MET A 1 109 ? -8.333 -0.429 4.238 1.00 98.44 109 MET A O 1
ATOM 840 N N . ILE A 1 110 ? -7.937 1.708 3.618 1.00 98.88 110 ILE A N 1
ATOM 841 C CA . ILE A 1 110 ? -7.008 1.416 2.525 1.00 98.88 110 ILE A CA 1
ATOM 842 C C . ILE A 1 110 ? -5.685 2.114 2.815 1.00 98.88 110 ILE A C 1
ATOM 844 O O . ILE A 1 110 ? -5.656 3.332 2.974 1.00 98.88 110 ILE A O 1
ATOM 848 N N . PHE A 1 111 ? -4.593 1.359 2.854 1.00 98.88 111 PHE A N 1
ATOM 849 C CA . PHE A 1 111 ? -3.244 1.898 2.947 1.00 98.88 111 PHE A CA 1
ATOM 850 C C . PHE A 1 111 ? -2.556 1.815 1.587 1.00 98.88 111 PHE A C 1
ATOM 852 O O . PHE A 1 111 ? -2.601 0.789 0.911 1.00 98.88 111 PHE A O 1
ATOM 859 N N . ALA A 1 112 ? -1.886 2.890 1.201 1.00 98.69 112 ALA A N 1
ATOM 860 C CA . ALA A 1 112 ? -0.954 2.926 0.079 1.00 98.69 112 ALA A CA 1
ATOM 861 C C . ALA A 1 112 ? 0.381 3.479 0.580 1.00 98.69 112 ALA A C 1
ATOM 863 O O . ALA A 1 112 ? 0.385 4.223 1.557 1.00 98.69 112 ALA A O 1
ATOM 864 N N . GLY A 1 113 ? 1.505 3.195 -0.070 1.00 98.25 113 GLY A N 1
ATOM 865 C CA . GLY A 1 113 ? 2.689 4.029 0.124 1.00 98.25 113 GLY A CA 1
ATOM 866 C C . GLY A 1 113 ? 2.431 5.465 -0.344 1.00 98.25 113 GLY A C 1
ATOM 867 O O . GLY A 1 113 ? 1.597 5.704 -1.221 1.00 98.25 113 GLY A O 1
ATOM 868 N N . PHE A 1 114 ? 3.132 6.437 0.245 1.00 97.75 114 PHE A N 1
ATOM 869 C CA . PHE A 1 114 ? 3.029 7.847 -0.149 1.00 97.75 114 PHE A CA 1
ATOM 870 C C . PHE A 1 114 ? 3.334 8.056 -1.636 1.00 97.75 114 PHE A C 1
ATOM 872 O O . PHE A 1 114 ? 2.625 8.786 -2.322 1.00 97.75 114 PHE A O 1
ATOM 879 N N . MET A 1 115 ? 4.350 7.367 -2.149 1.00 96.06 115 MET A N 1
ATOM 880 C CA . MET A 1 115 ? 4.760 7.403 -3.549 1.00 96.06 115 MET A CA 1
ATOM 881 C C . MET A 1 115 ? 5.426 6.083 -3.942 1.00 96.06 115 MET A C 1
ATOM 883 O O . MET A 1 115 ? 5.600 5.194 -3.106 1.00 96.06 115 MET A O 1
ATOM 887 N N . SER A 1 116 ? 5.781 5.942 -5.220 1.00 95.38 116 SER A N 1
ATOM 888 C CA . SER A 1 116 ? 6.572 4.808 -5.693 1.00 95.38 116 SER A CA 1
ATOM 889 C C . SER A 1 116 ? 7.906 5.252 -6.266 1.00 95.38 116 SER A C 1
ATOM 891 O O . SER A 1 116 ? 7.943 6.218 -7.021 1.00 95.38 116 SER A O 1
ATOM 893 N N . GLN A 1 117 ? 8.976 4.521 -5.957 1.00 92.62 117 GLN A N 1
ATOM 894 C CA . GLN A 1 117 ? 10.352 4.909 -6.308 1.00 92.62 117 GLN A CA 1
ATOM 895 C C . GLN A 1 117 ? 10.625 5.039 -7.813 1.00 92.62 117 GLN A C 1
ATOM 897 O O . GLN A 1 117 ? 11.525 5.761 -8.230 1.00 92.62 117 GLN A O 1
ATOM 902 N N . ASP A 1 118 ? 9.829 4.368 -8.640 1.00 91.81 118 ASP A N 1
ATOM 903 C CA . ASP A 1 118 ? 9.964 4.354 -10.095 1.00 91.81 118 ASP A CA 1
ATOM 904 C C . ASP A 1 118 ? 9.216 5.493 -10.811 1.00 91.81 118 ASP A C 1
ATOM 906 O O . ASP A 1 118 ? 9.677 5.962 -11.848 1.00 91.81 118 ASP A O 1
ATOM 910 N N . LEU A 1 119 ? 8.067 5.942 -10.287 1.00 92.69 119 LEU A N 1
ATOM 911 C CA . LEU A 1 119 ? 7.202 6.937 -10.947 1.00 92.69 119 LEU A CA 1
ATOM 912 C C . LEU A 1 119 ? 7.039 8.238 -10.158 1.00 92.69 119 LEU A C 1
ATOM 914 O O . LEU A 1 119 ? 6.635 9.240 -10.742 1.00 92.69 119 LEU A O 1
ATOM 918 N N . ASN A 1 120 ? 7.303 8.228 -8.850 1.00 93.25 120 ASN A N 1
ATOM 919 C CA . ASN A 1 120 ? 7.271 9.386 -7.952 1.00 93.25 120 ASN A CA 1
ATOM 920 C C . ASN A 1 120 ? 6.010 10.267 -8.064 1.00 93.25 120 ASN A C 1
ATOM 922 O O . ASN A 1 120 ? 6.068 11.471 -7.832 1.00 93.25 120 ASN A O 1
ATOM 926 N N . ASN A 1 121 ? 4.863 9.685 -8.432 1.00 93.50 121 ASN A N 1
ATOM 927 C CA . ASN A 1 121 ? 3.660 10.466 -8.725 1.00 93.50 121 ASN A CA 1
ATOM 928 C C . ASN A 1 121 ? 2.829 10.815 -7.476 1.00 93.50 121 ASN A C 1
ATOM 930 O O . ASN A 1 121 ? 2.182 11.853 -7.468 1.00 93.50 121 ASN A O 1
ATOM 934 N N . ALA A 1 122 ? 2.848 9.979 -6.431 1.00 96.81 122 ALA A N 1
ATOM 935 C CA . ALA A 1 122 ? 2.017 10.123 -5.228 1.00 96.81 122 ALA A CA 1
ATOM 936 C C . ALA A 1 122 ? 0.492 10.207 -5.494 1.00 96.81 122 ALA A C 1
ATOM 938 O O . ALA A 1 122 ? -0.253 10.818 -4.729 1.00 96.81 122 ALA A O 1
ATOM 939 N N . LEU A 1 123 ? 0.001 9.600 -6.587 1.00 97.62 123 LEU A N 1
ATOM 940 C CA . LEU A 1 123 ? -1.381 9.805 -7.052 1.00 97.62 123 LEU A CA 1
ATOM 941 C C . LEU A 1 123 ? -2.346 8.651 -6.757 1.00 97.62 123 LEU A C 1
ATOM 943 O O . LEU A 1 123 ? -3.513 8.913 -6.479 1.00 97.62 123 LEU A O 1
ATOM 947 N N . VAL A 1 124 ? -1.908 7.388 -6.821 1.00 98.19 124 VAL A N 1
ATOM 948 C CA . VAL A 1 124 ? -2.831 6.228 -6.842 1.00 98.19 124 VAL A CA 1
ATOM 949 C C . VAL A 1 124 ? -3.748 6.182 -5.615 1.00 98.19 124 VAL A C 1
ATOM 951 O O . VAL A 1 124 ? -4.957 6.027 -5.771 1.00 98.19 124 VAL A O 1
ATOM 954 N N . GLY A 1 125 ? -3.205 6.364 -4.405 1.00 98.19 125 GLY A N 1
ATOM 955 C CA . GLY A 1 125 ? -4.004 6.365 -3.174 1.00 98.19 125 GLY A CA 1
ATOM 956 C C . GLY A 1 125 ? -5.040 7.495 -3.136 1.00 98.19 125 GLY A C 1
ATOM 957 O O . GLY A 1 125 ? -6.202 7.261 -2.813 1.00 98.19 125 GLY A O 1
ATOM 958 N N . VAL A 1 126 ? -4.647 8.709 -3.535 1.00 98.44 126 VAL A N 1
ATOM 959 C CA . VAL A 1 126 ? -5.527 9.891 -3.543 1.00 98.44 126 VAL A CA 1
ATOM 960 C C . VAL A 1 126 ? -6.622 9.768 -4.605 1.00 98.44 126 VAL A C 1
ATOM 962 O O . VAL A 1 126 ? -7.785 10.061 -4.335 1.00 98.44 126 VAL A O 1
ATOM 965 N N . LEU A 1 127 ? -6.273 9.290 -5.803 1.00 98.75 127 LEU A N 1
ATOM 966 C CA . LEU A 1 127 ? -7.234 9.049 -6.879 1.00 98.75 127 LEU A CA 1
ATOM 967 C C . LEU A 1 127 ? -8.250 7.980 -6.481 1.00 98.75 127 LEU A C 1
ATOM 969 O O . LEU A 1 127 ? -9.448 8.182 -6.663 1.00 98.75 127 LEU A O 1
ATOM 973 N N . LEU A 1 128 ? -7.788 6.877 -5.887 1.00 98.75 128 LEU A N 1
ATOM 974 C CA . LEU A 1 128 ? -8.665 5.819 -5.399 1.00 98.75 128 LEU A CA 1
ATOM 975 C C . LEU A 1 128 ? -9.628 6.337 -4.323 1.00 98.75 128 LEU A C 1
ATOM 977 O O . LEU A 1 128 ? -10.817 6.030 -4.386 1.00 98.75 128 LEU A O 1
ATOM 981 N N . ALA A 1 129 ? -9.145 7.161 -3.386 1.00 98.75 129 ALA A N 1
ATOM 982 C CA . ALA A 1 129 ? -9.992 7.798 -2.380 1.00 98.75 129 ALA A CA 1
ATOM 983 C C . ALA A 1 129 ? -11.100 8.645 -3.021 1.00 98.75 129 ALA A C 1
ATOM 985 O O . ALA A 1 129 ? -12.272 8.466 -2.700 1.00 98.75 129 ALA A O 1
ATOM 986 N N . GLY A 1 130 ? -10.749 9.491 -3.996 1.00 98.69 130 GLY A N 1
ATOM 987 C CA . GLY A 1 130 ? -11.724 10.288 -4.742 1.00 98.69 130 GLY A CA 1
ATOM 988 C C . GLY A 1 130 ? -12.728 9.437 -5.529 1.00 98.69 130 GLY A C 1
ATOM 989 O O . GLY A 1 130 ? -13.915 9.743 -5.554 1.00 98.69 130 GLY A O 1
ATOM 990 N N . MET A 1 131 ? -12.290 8.330 -6.135 1.00 98.69 131 MET A N 1
ATOM 991 C CA . MET A 1 131 ? -13.169 7.416 -6.881 1.00 98.69 131 MET A CA 1
ATOM 992 C C . MET A 1 131 ? -14.138 6.622 -5.994 1.00 98.69 131 MET A C 1
ATOM 994 O O . MET A 1 131 ? -15.159 6.138 -6.501 1.00 98.69 131 MET A O 1
ATOM 998 N N . LEU A 1 132 ? -13.787 6.425 -4.723 1.00 98.56 132 LEU A N 1
ATOM 999 C CA . LEU A 1 132 ? -14.593 5.735 -3.715 1.00 98.56 132 LEU A CA 1
ATOM 1000 C C . LEU A 1 132 ? -15.401 6.700 -2.834 1.00 98.56 132 LEU A C 1
ATOM 1002 O O . LEU A 1 132 ? -16.169 6.226 -2.003 1.00 98.56 132 LEU A O 1
ATOM 1006 N N . ASP A 1 133 ? -15.240 8.014 -3.028 1.00 98.25 133 ASP A N 1
ATOM 1007 C CA . ASP A 1 133 ? -15.823 9.068 -2.186 1.00 98.25 133 ASP A CA 1
ATOM 1008 C C . ASP A 1 133 ? -15.442 8.912 -0.700 1.00 98.25 133 ASP A C 1
ATOM 1010 O O . ASP A 1 133 ? -16.277 8.978 0.202 1.00 98.25 133 ASP A O 1
ATOM 1014 N N . LEU A 1 134 ? -14.155 8.643 -0.444 1.00 98.62 134 LEU A N 1
ATOM 1015 C CA . LEU A 1 134 ? -13.610 8.414 0.895 1.00 98.62 134 LEU A CA 1
ATOM 1016 C C . LEU A 1 134 ? -12.699 9.558 1.355 1.00 98.62 134 LEU A C 1
ATOM 1018 O O . LEU A 1 134 ? -11.942 10.111 0.550 1.00 98.62 134 LEU A O 1
ATOM 1022 N N . PRO A 1 135 ? -12.694 9.876 2.662 1.00 98.56 135 PRO A N 1
ATOM 1023 C CA . PRO A 1 135 ? -11.735 10.812 3.226 1.00 98.56 135 PRO A CA 1
ATOM 1024 C C . PRO A 1 135 ? -10.311 10.239 3.129 1.00 98.56 135 PRO A C 1
ATOM 1026 O O . PRO A 1 135 ? -10.098 9.029 3.268 1.00 98.56 135 PRO A O 1
ATOM 1029 N N . VAL A 1 136 ? -9.330 11.117 2.901 1.00 98.50 136 VAL A N 1
ATOM 1030 C CA . VAL A 1 136 ? -7.926 10.738 2.697 1.00 98.50 136 VAL A CA 1
ATOM 1031 C C . VAL A 1 136 ? -6.963 11.605 3.498 1.00 98.50 136 VAL A C 1
ATOM 1033 O O . VAL A 1 136 ? -7.099 12.828 3.529 1.00 98.50 136 VAL A O 1
ATOM 1036 N N . ALA A 1 137 ? -5.964 10.971 4.114 1.00 98.38 137 ALA A N 1
ATOM 1037 C CA . ALA A 1 137 ? -4.795 11.645 4.670 1.00 98.38 137 ALA A CA 1
ATOM 1038 C C . ALA A 1 137 ? -3.529 11.155 3.967 1.00 98.38 137 ALA A C 1
ATOM 1040 O O . ALA A 1 137 ? -3.308 9.954 3.802 1.00 98.38 137 ALA A O 1
ATOM 1041 N N . THR A 1 138 ? -2.702 12.103 3.539 1.00 98.06 138 THR A N 1
ATOM 1042 C CA . THR A 1 138 ? -1.453 11.828 2.827 1.00 98.06 138 THR A CA 1
ATOM 1043 C C . THR A 1 138 ? -0.242 11.970 3.737 1.00 98.06 138 THR A C 1
ATOM 1045 O O . THR A 1 138 ? -0.345 12.634 4.761 1.00 98.06 138 THR A O 1
ATOM 1048 N N . ALA A 1 139 ? 0.899 11.397 3.343 1.00 97.50 139 ALA A N 1
ATOM 1049 C CA . ALA A 1 139 ? 2.177 11.486 4.060 1.00 97.50 139 ALA A CA 1
ATOM 1050 C C . ALA A 1 139 ? 2.075 11.175 5.572 1.00 97.50 139 ALA A C 1
ATOM 1052 O O . ALA A 1 139 ? 2.626 11.891 6.407 1.00 97.50 139 ALA A O 1
ATOM 1053 N N . VAL A 1 140 ? 1.329 10.127 5.931 1.00 98.56 140 VAL A N 1
A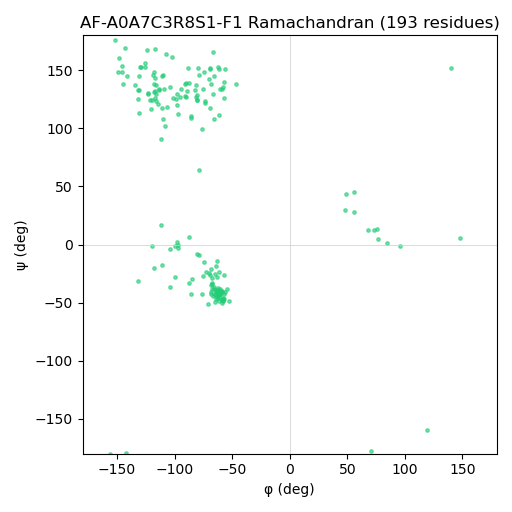TOM 1054 C CA . VAL A 1 140 ? 1.061 9.757 7.327 1.00 98.56 140 VAL A CA 1
ATOM 1055 C C . VAL A 1 140 ? 2.304 9.134 7.956 1.00 98.56 140 VAL A C 1
ATOM 1057 O O . VAL A 1 140 ? 2.812 8.132 7.453 1.00 98.56 140 VAL A O 1
ATOM 1060 N N . THR A 1 141 ? 2.765 9.715 9.062 1.00 97.81 141 THR A N 1
ATOM 1061 C CA . THR A 1 141 ? 3.948 9.293 9.828 1.00 97.81 141 THR A CA 1
ATOM 1062 C C . THR A 1 141 ? 3.601 8.715 11.196 1.00 97.81 141 THR A C 1
ATOM 1064 O O . THR A 1 141 ? 4.421 8.015 11.771 1.00 97.81 141 THR A O 1
ATOM 1067 N N . GLU A 1 142 ? 2.397 8.955 11.720 1.00 97.94 142 GLU A N 1
ATOM 1068 C CA . GLU A 1 142 ? 1.886 8.313 12.938 1.00 97.94 142 GLU A CA 1
ATOM 1069 C C . GLU A 1 142 ? 0.373 8.102 12.801 1.00 97.94 142 GLU A C 1
ATOM 1071 O O . GLU A 1 142 ? -0.322 8.902 12.169 1.00 97.94 142 GLU A O 1
ATOM 1076 N N . LEU A 1 143 ? -0.162 7.049 13.417 1.00 96.19 143 LEU A N 1
ATOM 1077 C CA . LEU A 1 143 ? -1.602 6.797 13.458 1.00 96.19 143 LEU A CA 1
ATOM 1078 C C . LEU A 1 143 ? -2.046 6.246 14.804 1.00 96.19 143 LEU A C 1
ATOM 1080 O O . LEU A 1 143 ? -1.364 5.451 15.450 1.00 96.19 143 LEU A O 1
ATOM 1084 N N . LYS A 1 144 ? -3.249 6.650 15.194 1.00 96.62 144 LYS A N 1
ATOM 1085 C CA . LYS A 1 144 ? -3.961 6.144 16.355 1.00 96.62 144 LYS A CA 1
ATOM 1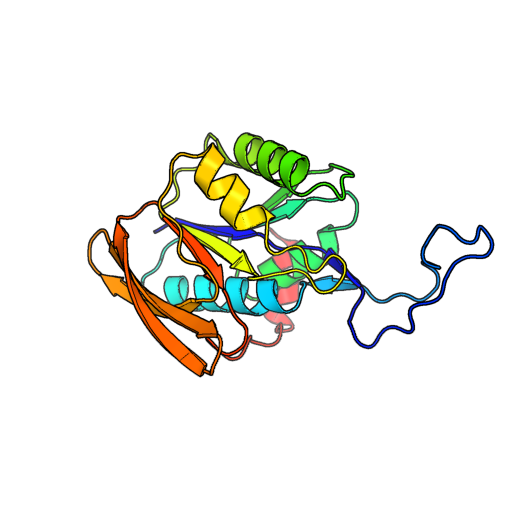086 C C . LYS A 1 144 ? -5.384 5.806 15.944 1.00 96.62 144 LYS A C 1
ATOM 1088 O O . LYS A 1 144 ? -6.116 6.636 15.409 1.00 96.62 144 LYS A O 1
ATOM 1093 N N . LEU A 1 145 ? -5.774 4.568 16.215 1.00 95.50 145 LEU A N 1
ATOM 1094 C CA . LEU A 1 145 ? -7.117 4.082 15.932 1.00 95.50 145 LEU A CA 1
ATOM 1095 C C . LEU A 1 145 ? -8.023 4.307 17.141 1.00 95.50 145 LEU A C 1
ATOM 1097 O O . LEU A 1 145 ? -7.710 3.868 18.255 1.00 95.50 145 LEU A O 1
ATOM 1101 N N . GLU A 1 146 ? -9.165 4.935 16.899 1.00 93.56 146 GLU A N 1
ATOM 1102 C CA . GLU A 1 146 ? -10.243 5.145 17.863 1.00 93.56 146 GLU A CA 1
ATOM 1103 C C . GLU A 1 146 ? -11.547 4.564 17.296 1.00 93.56 146 GLU A C 1
ATOM 1105 O O . GLU A 1 146 ? -11.620 4.195 16.122 1.00 93.56 146 GLU A O 1
ATOM 1110 N N . ASP A 1 147 ? -12.581 4.424 18.123 1.00 88.31 147 ASP A N 1
ATOM 1111 C CA . ASP A 1 147 ? -13.836 3.817 17.673 1.00 88.31 147 ASP A CA 1
ATOM 1112 C C . ASP A 1 147 ? -14.467 4.644 16.538 1.00 88.31 147 ASP A C 1
ATOM 1114 O O . ASP A 1 147 ? -14.911 5.775 16.735 1.00 88.31 147 ASP A O 1
ATOM 1118 N N . GLY A 1 148 ? -14.488 4.068 15.331 1.00 90.44 148 GLY A N 1
ATOM 1119 C CA . GLY A 1 148 ? -15.066 4.670 14.125 1.00 90.44 148 GLY A CA 1
ATOM 1120 C C . GLY A 1 148 ? -14.229 5.769 13.459 1.00 90.44 148 GLY A C 1
ATOM 1121 O O . GLY A 1 148 ? -14.703 6.369 12.491 1.00 90.44 148 GLY A O 1
ATOM 1122 N N . LYS A 1 149 ? -13.009 6.050 13.941 1.00 96.00 149 LYS A N 1
ATOM 1123 C CA . LYS A 1 149 ? -12.134 7.072 13.350 1.00 96.00 149 LYS A CA 1
ATOM 1124 C C . LYS A 1 149 ? -10.644 6.758 13.481 1.00 96.00 149 LYS A C 1
ATOM 1126 O O . LYS A 1 149 ? -10.207 5.991 14.338 1.00 96.00 149 LYS A O 1
ATOM 1131 N N . VAL A 1 150 ? -9.855 7.413 12.641 1.00 97.62 150 VAL A N 1
ATOM 1132 C CA . VAL A 1 150 ? -8.393 7.407 12.670 1.00 97.62 150 VAL A CA 1
ATOM 1133 C C . VAL A 1 150 ? -7.912 8.818 12.973 1.00 97.62 150 VAL A C 1
ATOM 1135 O O . VAL A 1 150 ? -8.323 9.764 12.304 1.00 97.62 150 VAL A O 1
ATOM 1138 N N . VAL A 1 151 ? -7.030 8.949 13.959 1.00 98.25 151 VAL A N 1
ATOM 1139 C CA . VAL A 1 151 ? -6.239 10.161 14.185 1.00 98.25 151 VAL A CA 1
ATOM 1140 C C . VAL A 1 151 ? -4.884 9.927 13.528 1.00 98.25 151 VAL A C 1
ATOM 1142 O O . VAL A 1 151 ? -4.141 9.039 13.947 1.00 98.25 151 VAL A O 1
ATOM 1145 N N . ALA A 1 152 ? -4.596 10.661 12.460 1.00 98.19 152 ALA A N 1
ATOM 1146 C CA . ALA A 1 152 ? -3.376 10.525 11.678 1.00 98.19 152 ALA A CA 1
ATOM 1147 C C . ALA A 1 152 ? -2.524 11.782 11.823 1.00 98.19 152 ALA A C 1
ATOM 1149 O O . ALA A 1 152 ? -3.015 12.900 11.672 1.00 98.19 152 ALA A O 1
ATOM 1150 N N . ARG A 1 153 ? -1.230 11.598 12.066 1.00 98.00 153 ARG A N 1
ATOM 1151 C CA . ARG A 1 153 ? -0.249 12.673 12.002 1.00 98.00 153 ARG A CA 1
ATOM 1152 C C . ARG A 1 153 ? 0.449 12.600 10.654 1.00 98.00 153 ARG A C 1
ATOM 1154 O O . ARG A 1 153 ? 0.963 11.542 10.288 1.00 98.00 153 ARG A O 1
ATOM 1161 N N . ARG A 1 154 ? 0.432 13.698 9.903 1.00 97.38 154 ARG A N 1
ATOM 1162 C CA . ARG A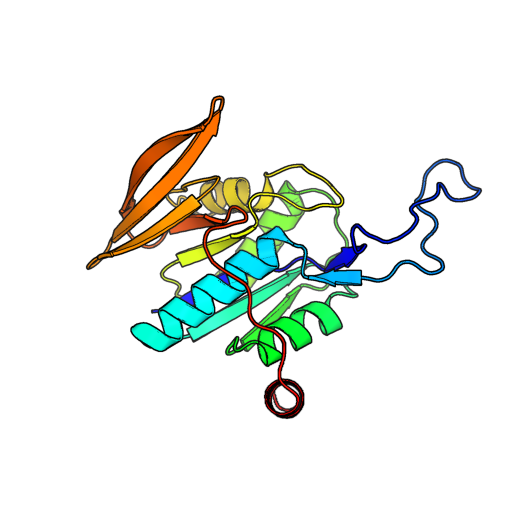 1 154 ? 1.029 13.789 8.571 1.00 97.38 154 ARG A CA 1
ATOM 1163 C C . ARG A 1 154 ? 2.148 14.806 8.496 1.00 97.38 154 ARG A C 1
ATOM 1165 O O . ARG A 1 154 ? 2.123 15.830 9.178 1.00 97.38 154 ARG A O 1
ATOM 1172 N N . GLU A 1 155 ? 3.103 14.513 7.628 1.00 96.50 155 GLU A N 1
ATOM 1173 C CA . GLU A 1 155 ? 4.204 15.401 7.289 1.00 96.50 155 GLU A CA 1
ATOM 1174 C C . GLU A 1 155 ? 3.784 16.437 6.241 1.00 96.50 155 GLU A C 1
ATOM 1176 O O . GLU A 1 155 ? 3.154 16.119 5.231 1.00 96.50 155 GLU A O 1
ATOM 1181 N N . LEU A 1 156 ? 4.145 17.691 6.505 1.00 95.06 156 LEU A N 1
ATOM 1182 C CA . LEU A 1 156 ? 4.037 18.824 5.597 1.00 95.06 156 LEU A CA 1
ATOM 1183 C C . LEU A 1 156 ? 5.441 19.363 5.284 1.00 95.06 156 LEU A C 1
ATOM 1185 O O . LEU A 1 156 ? 6.432 19.040 5.945 1.00 95.06 156 LEU A O 1
ATOM 1189 N N . GLU A 1 157 ? 5.529 20.239 4.286 1.00 91.00 157 GLU A N 1
ATOM 1190 C CA . GLU A 1 157 ? 6.781 20.911 3.934 1.00 91.00 157 GLU A CA 1
ATOM 1191 C C . GLU A 1 157 ? 7.385 21.664 5.130 1.00 91.00 157 GLU A C 1
ATOM 1193 O O . GLU A 1 157 ? 6.679 22.119 6.025 1.00 91.00 157 GLU A O 1
ATOM 1198 N N . GLY A 1 158 ? 8.712 21.811 5.158 1.00 92.50 158 GLY A N 1
ATOM 1199 C CA . GLY A 1 158 ? 9.404 22.515 6.244 1.00 92.50 158 GLY A CA 1
ATOM 1200 C C . GLY A 1 158 ? 9.473 21.745 7.569 1.00 92.50 158 GLY A C 1
ATOM 1201 O O . GLY A 1 158 ? 9.841 22.335 8.583 1.00 92.50 158 GLY A O 1
ATOM 1202 N N . GLY A 1 159 ? 9.141 20.448 7.570 1.00 89.50 159 GLY A N 1
ATOM 1203 C CA . GLY A 1 159 ? 9.161 19.597 8.765 1.00 89.50 159 GLY A CA 1
ATOM 1204 C C . GLY A 1 159 ? 7.977 19.838 9.702 1.00 89.50 159 GLY A C 1
ATOM 1205 O O . GLY A 1 159 ? 8.002 19.409 10.858 1.00 89.50 159 GLY A O 1
ATOM 1206 N N . TYR A 1 160 ? 6.948 20.546 9.230 1.00 95.50 160 TYR A N 1
ATOM 1207 C CA . TYR A 1 160 ? 5.713 20.706 9.981 1.00 95.50 160 TYR A CA 1
ATOM 1208 C C . TYR A 1 160 ? 4.956 19.380 10.032 1.00 95.50 160 TYR A C 1
ATOM 1210 O O . TYR A 1 160 ? 4.917 18.620 9.067 1.00 95.50 160 TYR A O 1
ATOM 1218 N N . LEU A 1 161 ? 4.332 19.127 11.177 1.00 96.62 161 LEU A N 1
ATOM 1219 C CA . LEU A 1 161 ? 3.467 17.977 11.385 1.00 96.62 161 LEU A CA 1
ATOM 1220 C C . LEU A 1 161 ? 2.064 18.487 11.680 1.00 96.62 161 LEU A C 1
ATOM 1222 O O . LEU A 1 161 ? 1.887 19.368 12.522 1.00 96.62 161 LEU A O 1
ATOM 1226 N N . GLU A 1 162 ? 1.083 17.919 10.997 1.00 97.56 162 GLU A N 1
ATOM 1227 C CA . GLU A 1 162 ? -0.329 18.208 11.213 1.00 97.56 162 GLU A CA 1
ATOM 1228 C C . GLU A 1 162 ? -1.030 16.947 11.707 1.00 97.56 162 GLU A C 1
ATOM 1230 O O . GLU A 1 162 ? -0.788 15.856 11.198 1.00 97.56 162 GLU A O 1
ATOM 1235 N N . GLU A 1 163 ? -1.898 17.095 12.701 1.00 98.19 163 GLU A N 1
ATOM 1236 C CA . GLU A 1 163 ? -2.793 16.034 13.148 1.00 98.19 163 GLU A CA 1
ATOM 1237 C C . GLU A 1 163 ? -4.169 16.233 12.509 1.00 98.19 163 GLU A C 1
ATOM 1239 O O . GLU A 1 163 ? -4.730 17.329 12.545 1.00 98.19 163 GLU A O 1
ATOM 1244 N N . VAL A 1 164 ? -4.701 15.172 11.910 1.00 98.00 164 VAL A N 1
ATOM 1245 C CA . VAL A 1 164 ? -6.001 15.156 11.239 1.00 98.00 164 VAL A CA 1
ATOM 1246 C C . VAL A 1 164 ? -6.827 13.967 11.716 1.00 98.00 164 VAL A C 1
ATOM 1248 O O . VAL A 1 164 ? -6.300 12.883 11.965 1.00 98.00 164 VAL A O 1
ATOM 1251 N N . GLU A 1 165 ? -8.141 14.153 11.813 1.00 98.19 165 GLU A N 1
ATOM 1252 C CA . GLU A 1 165 ? -9.081 13.084 12.153 1.00 98.19 165 GLU A CA 1
ATOM 1253 C C . GLU A 1 165 ? -9.928 12.699 10.937 1.00 98.19 165 GLU A C 1
ATOM 1255 O O . GLU A 1 165 ? -10.460 13.565 10.240 1.00 98.19 165 GLU A O 1
ATOM 1260 N N . LEU A 1 166 ? -10.074 11.396 10.688 1.00 98.19 166 LEU A N 1
ATOM 1261 C CA . LEU A 1 166 ? -10.834 10.849 9.563 1.00 98.19 166 LEU A CA 1
ATOM 1262 C C . LEU A 1 166 ? -11.798 9.766 10.058 1.00 98.19 166 LEU A C 1
ATOM 1264 O O . LEU A 1 166 ? -11.361 8.878 10.791 1.00 98.19 166 LEU A O 1
ATOM 1268 N N . PRO A 1 167 ? -13.082 9.770 9.656 1.00 98.06 167 PRO A N 1
ATOM 1269 C CA . PRO A 1 167 ? -13.968 8.644 9.931 1.00 98.06 167 PRO A CA 1
ATOM 1270 C C . PRO A 1 167 ? -13.548 7.423 9.100 1.00 98.06 167 PRO A C 1
ATOM 1272 O O . PRO A 1 167 ? -13.023 7.579 7.999 1.00 98.06 167 PRO A O 1
ATOM 1275 N N . THR A 1 168 ? -13.807 6.210 9.589 1.00 97.06 168 THR A N 1
ATOM 1276 C CA . THR A 1 168 ? -13.675 4.995 8.766 1.00 97.06 168 THR A CA 1
ATOM 1277 C C . THR A 1 168 ? -14.988 4.707 8.013 1.00 97.06 168 THR A C 1
ATOM 1279 O O . THR A 1 168 ? -16.052 4.821 8.628 1.00 97.06 168 THR A O 1
ATOM 1282 N N . PRO A 1 169 ? -14.960 4.288 6.731 1.00 98.19 169 PRO A N 1
ATOM 1283 C CA . PRO A 1 169 ? -13.767 3.940 5.969 1.00 98.19 169 PRO A CA 1
ATOM 1284 C C . PRO A 1 169 ? -12.979 5.138 5.426 1.00 98.19 169 PRO A C 1
ATOM 1286 O O . PRO A 1 169 ? -13.562 6.145 5.043 1.00 98.19 169 PRO A O 1
ATOM 1289 N N . CYS A 1 170 ? -11.650 5.013 5.370 1.00 98.62 170 CYS A N 1
ATOM 1290 C CA . CYS A 1 170 ? -10.753 6.056 4.861 1.00 98.62 170 CYS A CA 1
ATOM 1291 C C . CYS A 1 170 ? -9.564 5.489 4.075 1.00 98.62 170 CYS A C 1
ATOM 1293 O O . CYS A 1 170 ? -9.293 4.283 4.090 1.00 98.62 170 CYS A O 1
ATOM 1295 N N . VAL A 1 171 ? -8.841 6.377 3.392 1.00 98.81 171 VAL A N 1
ATOM 1296 C CA . VAL A 1 171 ? -7.580 6.061 2.711 1.00 98.81 171 VAL A CA 1
ATOM 1297 C C . VAL A 1 171 ? -6.425 6.792 3.391 1.00 98.81 171 VAL A C 1
ATOM 1299 O O . VAL A 1 171 ? -6.504 7.990 3.649 1.00 98.81 171 VAL A O 1
ATOM 1302 N N . LEU A 1 172 ? -5.329 6.088 3.659 1.00 98.81 172 LEU A N 1
ATOM 1303 C CA . LEU A 1 172 ? -4.107 6.665 4.213 1.00 98.81 172 LEU A CA 1
ATOM 1304 C C . LEU A 1 172 ? -2.943 6.364 3.272 1.00 98.81 172 LEU A C 1
ATOM 1306 O O . LEU A 1 172 ? -2.727 5.210 2.900 1.00 98.81 172 LEU A O 1
ATOM 1310 N N . THR A 1 173 ? -2.171 7.383 2.901 1.00 98.62 173 THR A N 1
ATOM 1311 C CA . THR A 1 173 ? -0.887 7.151 2.228 1.00 98.62 173 THR A CA 1
ATOM 1312 C C . THR A 1 173 ? 0.237 7.239 3.252 1.00 98.62 173 THR A C 1
ATOM 1314 O O . THR A 1 173 ? 0.411 8.281 3.889 1.00 98.62 173 THR A O 1
ATOM 1317 N N . ILE A 1 174 ? 0.990 6.163 3.401 1.00 98.56 174 ILE A N 1
ATOM 1318 C CA . ILE A 1 174 ? 1.953 5.953 4.470 1.00 98.56 174 ILE A CA 1
ATOM 1319 C C . ILE A 1 174 ? 3.325 6.474 4.055 1.00 98.56 174 ILE A C 1
ATOM 1321 O O . ILE A 1 174 ? 3.850 6.120 2.996 1.00 98.56 174 ILE A O 1
ATOM 1325 N N . GLN A 1 175 ? 3.893 7.326 4.900 1.00 97.50 175 GLN A N 1
ATOM 1326 C CA . GLN A 1 175 ? 5.233 7.866 4.739 1.00 97.50 175 GLN A CA 1
ATOM 1327 C C . GLN A 1 175 ? 6.266 6.942 5.391 1.00 97.50 175 GLN A C 1
ATOM 1329 O O . GLN A 1 175 ? 5.981 6.234 6.360 1.00 97.50 175 GLN A O 1
ATOM 1334 N N . SER A 1 176 ? 7.489 6.957 4.862 1.00 94.12 176 SER A N 1
ATOM 1335 C CA . SER A 1 176 ? 8.623 6.283 5.496 1.00 94.12 176 SER A CA 1
ATOM 1336 C C . SER A 1 176 ? 8.839 6.798 6.922 1.00 94.12 176 SER A C 1
ATOM 1338 O O . SER 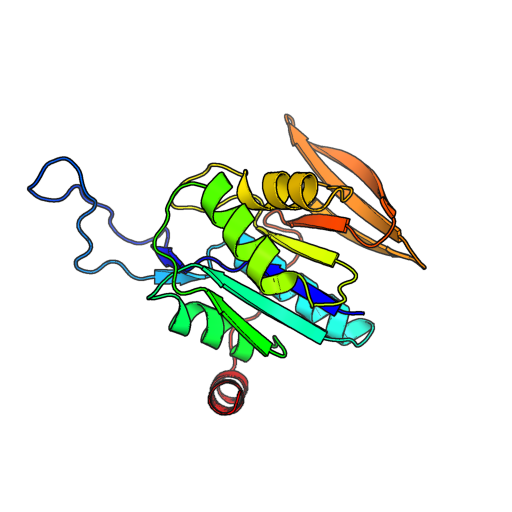A 1 176 ? 8.765 8.000 7.163 1.00 94.12 176 SER A O 1
ATOM 1340 N N . GLY A 1 177 ? 9.163 5.902 7.854 1.00 91.94 177 GLY A N 1
ATOM 1341 C CA . GLY A 1 177 ? 9.470 6.269 9.242 1.00 91.94 177 GLY A CA 1
ATOM 1342 C C . GLY A 1 177 ? 8.303 6.156 10.225 1.00 91.94 177 GLY A C 1
ATOM 1343 O O . GLY A 1 177 ? 8.521 6.342 11.418 1.00 91.94 177 GLY A O 1
ATOM 1344 N N . ILE A 1 178 ? 7.102 5.771 9.774 1.00 97.56 178 ILE A N 1
ATOM 1345 C CA . ILE A 1 178 ? 5.994 5.419 10.684 1.00 97.56 178 ILE A CA 1
ATOM 1346 C C . ILE A 1 178 ? 6.293 4.188 11.555 1.00 97.56 178 ILE A C 1
ATOM 1348 O O . ILE A 1 178 ? 5.774 4.029 12.661 1.00 97.56 178 ILE A O 1
ATOM 1352 N N . ASN A 1 179 ? 7.133 3.293 11.039 1.00 97.81 179 ASN A N 1
ATOM 1353 C CA . ASN A 1 179 ? 7.551 2.055 11.675 1.00 97.81 179 ASN A CA 1
ATOM 1354 C C . ASN A 1 179 ? 8.904 1.598 11.117 1.00 97.81 179 ASN A C 1
ATOM 1356 O O . ASN A 1 179 ? 9.478 2.248 10.243 1.00 97.81 179 ASN A O 1
ATOM 1360 N N . GLU A 1 180 ? 9.399 0.470 11.619 1.00 96.62 180 GLU A N 1
ATOM 1361 C CA . GLU A 1 180 ? 10.518 -0.264 11.031 1.00 96.62 180 GLU A CA 1
ATOM 1362 C C . GLU A 1 180 ? 9.981 -1.578 10.439 1.00 96.62 180 GLU A C 1
ATOM 1364 O O . GLU A 1 180 ? 9.599 -2.471 11.203 1.00 96.62 180 GLU A O 1
ATOM 1369 N N . PRO A 1 181 ? 9.916 -1.720 9.100 1.00 95.62 181 PRO A N 1
ATOM 1370 C CA . PRO A 1 181 ? 9.356 -2.911 8.480 1.00 95.62 181 PRO A CA 1
ATOM 1371 C C . PRO A 1 181 ? 10.109 -4.183 8.853 1.00 95.62 181 PRO A C 1
ATOM 1373 O O . PRO A 1 181 ? 11.339 -4.246 8.783 1.00 95.62 181 PRO A O 1
ATOM 1376 N N . ARG A 1 182 ? 9.368 -5.236 9.205 1.00 95.38 182 ARG A N 1
ATOM 1377 C CA . ARG A 1 182 ? 9.978 -6.510 9.590 1.00 95.38 182 ARG A CA 1
ATOM 1378 C C . ARG A 1 182 ? 10.636 -7.219 8.409 1.00 95.38 182 ARG A C 1
ATOM 1380 O O . ARG A 1 182 ? 10.169 -7.172 7.270 1.00 95.38 182 ARG A O 1
ATOM 1387 N N . TYR A 1 183 ? 11.658 -8.010 8.719 1.00 89.12 183 TYR A N 1
ATOM 1388 C CA . TYR A 1 183 ? 12.191 -8.989 7.779 1.00 89.12 183 TYR A CA 1
ATOM 1389 C C . TYR A 1 183 ? 11.260 -10.192 7.637 1.00 89.12 183 TYR A C 1
ATOM 1391 O O . TYR A 1 183 ? 10.610 -10.645 8.584 1.00 89.12 183 TYR A O 1
ATOM 1399 N N . VAL A 1 184 ? 11.258 -10.775 6.443 1.00 89.44 184 VAL A N 1
ATOM 1400 C CA . VAL A 1 184 ? 10.505 -11.995 6.169 1.00 89.44 184 VAL A CA 1
ATOM 1401 C C . VAL A 1 184 ? 11.197 -13.196 6.821 1.00 89.44 184 VAL A C 1
ATOM 1403 O O . VAL A 1 184 ? 12.340 -13.522 6.507 1.00 89.44 184 VAL A O 1
ATOM 1406 N N . SER A 1 185 ? 10.491 -13.911 7.701 1.00 87.44 185 SER A N 1
ATOM 1407 C CA . SER A 1 185 ? 11.018 -15.139 8.312 1.00 87.44 185 SER A CA 1
ATOM 1408 C C . SER A 1 185 ? 10.897 -16.353 7.379 1.00 87.44 185 SER A C 1
ATOM 1410 O O . SER A 1 185 ? 9.944 -16.471 6.608 1.00 87.44 185 SER A O 1
ATOM 1412 N N . ILE A 1 186 ? 11.797 -17.338 7.516 1.00 88.25 186 ILE A N 1
ATOM 1413 C CA . ILE A 1 186 ? 11.724 -18.621 6.780 1.00 88.25 186 ILE A CA 1
ATOM 1414 C C . ILE A 1 186 ? 10.363 -19.307 6.987 1.00 88.25 186 ILE A C 1
ATOM 1416 O O . ILE A 1 186 ? 9.798 -19.900 6.064 1.00 88.25 186 ILE A O 1
ATOM 1420 N N . MET A 1 187 ? 9.818 -19.224 8.203 1.00 87.69 187 MET A N 1
ATOM 1421 C CA . MET A 1 187 ? 8.500 -19.775 8.517 1.00 87.69 187 MET A CA 1
ATOM 1422 C C . MET A 1 187 ? 7.377 -19.014 7.810 1.00 87.69 187 MET A C 1
ATOM 1424 O O . MET A 1 187 ? 6.436 -19.650 7.339 1.00 87.69 187 MET A O 1
ATOM 1428 N N . GLY A 1 188 ? 7.490 -17.689 7.695 1.00 89.06 188 GLY A N 1
ATOM 1429 C CA . GLY A 1 188 ? 6.583 -16.852 6.910 1.00 89.06 188 GLY A CA 1
ATOM 1430 C C . GLY A 1 188 ? 6.561 -17.267 5.441 1.00 89.06 188 GLY A C 1
ATOM 1431 O O . GLY A 1 188 ? 5.493 -17.544 4.902 1.00 89.06 188 GLY A O 1
ATOM 1432 N N . ILE A 1 189 ? 7.737 -17.457 4.831 1.00 89.56 189 ILE A N 1
ATOM 1433 C CA . ILE A 1 189 ? 7.869 -17.906 3.431 1.00 89.56 189 ILE A CA 1
ATOM 1434 C C . ILE A 1 189 ? 7.160 -19.247 3.212 1.00 89.56 189 ILE A C 1
ATOM 1436 O O . ILE A 1 189 ? 6.463 -19.435 2.215 1.00 89.56 189 ILE A O 1
ATOM 1440 N N . LYS A 1 190 ? 7.307 -20.196 4.146 1.00 88.75 190 LYS A N 1
ATOM 1441 C CA . LYS A 1 190 ? 6.639 -21.503 4.045 1.00 88.75 190 LYS A CA 1
ATOM 1442 C C . LYS A 1 190 ? 5.115 -21.385 4.119 1.00 88.75 190 LYS A C 1
ATOM 1444 O O . LYS A 1 190 ? 4.440 -22.028 3.322 1.00 88.75 190 LYS A O 1
ATOM 1449 N N . ARG A 1 191 ? 4.579 -20.565 5.031 1.00 87.19 191 ARG A N 1
ATOM 1450 C CA . ARG A 1 191 ? 3.125 -20.344 5.168 1.00 87.19 191 ARG A CA 1
ATOM 1451 C C . ARG A 1 191 ? 2.538 -19.588 3.977 1.00 87.19 191 ARG A C 1
ATOM 1453 O O . ARG A 1 191 ? 1.422 -19.877 3.564 1.00 87.19 191 ARG A O 1
ATOM 1460 N N . ALA A 1 192 ? 3.290 -18.656 3.399 1.00 88.31 192 ALA A N 1
ATOM 1461 C CA . ALA A 1 192 ? 2.849 -17.897 2.233 1.00 88.31 192 ALA A CA 1
ATOM 1462 C C . ALA A 1 192 ? 2.649 -18.776 0.989 1.00 88.31 192 ALA A C 1
ATOM 1464 O O . ALA A 1 192 ? 1.848 -18.435 0.136 1.00 88.31 192 ALA A O 1
ATOM 1465 N N . LYS A 1 193 ? 3.329 -19.927 0.874 1.00 84.25 193 LYS A N 1
ATOM 1466 C CA . LYS A 1 193 ? 3.128 -20.853 -0.258 1.00 84.25 193 LYS A CA 1
ATOM 1467 C C . LYS A 1 193 ? 1.764 -21.546 -0.263 1.00 84.25 193 LYS A C 1
ATOM 1469 O O . LYS A 1 193 ? 1.375 -22.066 -1.302 1.00 84.25 193 LYS A O 1
ATOM 1474 N N . THR A 1 194 ? 1.095 -21.614 0.886 1.00 83.38 194 THR A N 1
ATOM 1475 C CA . THR A 1 194 ? -0.211 -22.277 1.040 1.00 83.38 194 THR A CA 1
ATOM 1476 C C . THR A 1 194 ? -1.391 -21.308 0.968 1.00 83.38 194 THR A C 1
ATOM 1478 O O . THR A 1 194 ? -2.527 -21.746 1.119 1.00 83.38 194 THR A O 1
ATOM 1481 N N . LYS A 1 195 ? -1.117 -20.012 0.796 1.00 79.69 195 LYS A N 1
ATOM 1482 C CA . LYS A 1 195 ? -2.093 -18.934 0.630 1.00 79.69 195 LYS A CA 1
ATOM 1483 C C . LYS A 1 195 ? -2.064 -18.448 -0.813 1.00 79.69 195 LYS A C 1
ATOM 1485 O O . LYS A 1 195 ? -3.146 -18.069 -1.299 1.00 79.69 195 LYS A O 1
#

Radius of gyration: 16.4 Å; Cα contacts (8 Å, |Δi|>4): 439; chains: 1; bounding box: 39×45×46 Å

pLDDT: mean 95.49, std 3.96, range [79.69, 98.88]

Secondary structure (DSSP, 8-state):
-EEEEE--EEE-TTS---B-TTSSSB--TT--EEE-HHHHHHHHHHHHHHHHH--EEEEEEESTT-HHHHHHHHHHT-SEEEEE------HHHHHHHHHHHHTT---SEEEEES--TTT----HHHHHHHHHT--EEEEEEEEEEETTEEEEEEE-GGG-EEEEEEESSEEEEEPTTSS-PPPPPHHHHHHHTT-